Protein 5KF9 (pdb70)

InterPro domains:
  IPR000182 GNAT domain [PF00583] (33-114)
  IPR000182 GNAT domain [PF00583] (181-302)
  IPR000182 GNAT domain [PS51186] (1-164)
  IPR000182 GNAT domain [PS51186] (168-319)
  IPR016181 Acyl-CoA N-acyltransferase [SSF55729] (8-121)
  IPR016181 Acyl-CoA N-acyltransferase [SSF55729] (173-309)
  IPR050680 YpeA/RimI acetyltransferase [PTHR43420] (244-311)

Organism: Clostridium acetobutylicum (strain ATCC 824 / DSM 792 / JCM 1419 / IAM 19013 / LMG 5710 / NBRC 13948 / NRRL B-527 / VKM B-1787 / 2291 / W) (NCBI:txid272562)

Structure (mmCIF, N/CA/C/O backbone):
data_5KF9
#
_entry.id   5KF9
#
_cell.length_a   118.314
_cell.length_b   44.607
_cell.length_c   74.197
_cell.angle_alpha   90.00
_cell.angle_beta   120.90
_cell.angle_gamma   90.00
#
_symmetry.space_group_name_H-M   'C 1 2 1'
#
loop_
_entity.id
_entity.type
_entity.pdbx_description
1 polymer 'Predicted acetyltransferase'
2 non-polymer 2-acetamido-2-deoxy-beta-D-glucopyranose
3 non-polymer 'ACETYL COENZYME *A'
4 non-polymer 'COENZYME A'
5 non-polymer 1,2-ETHANEDIOL
6 non-polymer '3-[4-(2-HYDROXYETHYL)PIPERAZIN-1-YL]PROPANE-1-SULFONIC ACID'
7 water water
#
loop_
_atom_site.group_PDB
_atom_site.id
_atom_site.type_symbol
_atom_site.label_atom_id
_atom_site.label_alt_id
_atom_site.label_comp_id
_atom_site.label_asym_id
_atom_site.label_entity_id
_atom_site.label_seq_id
_atom_site.pdbx_PDB_ins_code
_atom_site.Cartn_x
_atom_site.Cartn_y
_atom_site.Cartn_z
_atom_site.occupancy
_atom_site.B_iso_or_equiv
_atom_site.auth_seq_id
_atom_site.auth_comp_id
_atom_site.auth_asym_id
_atom_site.auth_atom_id
_atom_site.pdbx_PDB_model_num
ATOM 1 N N . MET A 1 1 ? -26.973 9.733 23.816 1.00 34.80 1 MET A N 1
ATOM 2 C CA . MET A 1 1 ? -25.504 9.704 23.559 1.00 30.38 1 MET A CA 1
ATOM 3 C C . MET A 1 1 ? -24.818 10.224 24.823 1.00 29.95 1 MET A C 1
ATOM 4 O O . MET A 1 1 ? -25.220 11.245 25.383 1.00 30.67 1 MET A O 1
ATOM 9 N N . GLU A 1 2 ? -23.795 9.514 25.282 1.00 19.73 2 GLU A N 1
ATOM 10 C CA . GLU A 1 2 ? -23.020 9.962 26.424 1.00 20.54 2 GLU A CA 1
ATOM 11 C C . GLU A 1 2 ? -21.521 9.985 26.057 1.00 18.43 2 GLU A C 1
ATOM 12 O O . GLU A 1 2 ? -21.048 9.061 25.380 1.00 18.88 2 GLU A O 1
ATOM 18 N N . ILE A 1 3 ? -20.823 10.976 26.592 1.00 15.90 3 ILE A N 1
ATOM 19 C CA . ILE A 1 3 ? -19.362 11.073 26.517 1.00 17.76 3 ILE A CA 1
ATOM 20 C C . ILE A 1 3 ? -18.819 10.665 27.896 1.00 16.64 3 ILE A C 1
ATOM 21 O O . ILE A 1 3 ? -19.210 11.278 28.921 1.00 18.59 3 ILE A O 1
ATOM 26 N N . LYS A 1 4 ? -17.939 9.677 27.917 1.00 15.97 4 LYS A N 1
ATOM 27 C CA . LYS A 1 4 ? -17.279 9.222 29.133 1.00 15.10 4 LYS A CA 1
ATOM 28 C C . LYS A 1 4 ? -15.957 8.553 28.797 1.00 16.74 4 LYS A C 1
ATOM 29 O O . LYS A 1 4 ? -15.712 8.174 27.646 1.00 16.04 4 LYS A O 1
ATOM 35 N N . GLU A 1 5 ? -15.097 8.349 29.776 1.00 15.88 5 GLU A N 1
ATOM 36 C CA . GLU A 1 5 ? -13.819 7.672 29.545 1.00 15.44 5 GLU A CA 1
ATOM 37 C C . GLU A 1 5 ? -13.957 6.247 29.070 1.00 16.24 5 GLU A C 1
ATOM 38 O O . GLU A 1 5 ? -14.884 5.511 29.474 1.00 17.77 5 GLU A O 1
ATOM 44 N N . THR A 1 6 ? -13.046 5.809 28.198 1.00 16.08 6 THR A N 1
ATOM 45 C CA . THR A 1 6 ? -13.047 4.415 27.825 1.00 16.97 6 THR A CA 1
ATOM 46 C C . THR A 1 6 ? -11.657 3.940 27.585 1.00 18.72 6 THR A C 1
ATOM 47 O O . THR A 1 6 ? -10.893 4.629 26.881 1.00 18.48 6 THR A O 1
ATOM 51 N N . TYR A 1 7 ? -11.365 2.754 28.099 1.00 17.73 7 TYR A N 1
ATOM 52 C CA . TYR A 1 7 ? -10.134 2.069 27.846 1.00 15.97 7 TYR A CA 1
ATOM 53 C C . TYR A 1 7 ? -10.370 0.699 27.247 1.00 16.47 7 TYR A C 1
ATOM 54 O O . TYR A 1 7 ? -9.542 -0.183 27.418 1.00 17.77 7 TYR A O 1
ATOM 63 N N . ASP A 1 8 ? -11.470 0.553 26.500 1.00 16.53 8 ASP A N 1
ATOM 64 C CA . ASP A 1 8 ? -11.769 -0.649 25.744 1.00 17.39 8 ASP A CA 1
ATOM 65 C C . ASP A 1 8 ? -10.982 -0.532 24.448 1.00 17.21 8 ASP A C 1
ATOM 66 O O . ASP A 1 8 ? -11.491 -0.125 23.413 1.00 18.37 8 ASP A O 1
ATOM 71 N N . PHE A 1 9 ? -9.722 -0.932 24.554 1.00 19.36 9 PHE A N 1
ATOM 72 C CA . PHE A 1 9 ? -8.805 -0.748 23.430 1.00 17.20 9 PHE A CA 1
ATOM 73 C C . PHE A 1 9 ? -9.237 -1.525 22.205 1.00 18.86 9 PHE A C 1
ATOM 74 O O . PHE A 1 9 ? -9.103 -1.057 21.066 1.00 17.25 9 PHE A O 1
ATOM 82 N N . SER A 1 10 ? -9.772 -2.727 22.343 1.00 17.04 10 SER A N 1
ATOM 83 C CA A SER A 1 10 ? -10.243 -3.489 21.190 0.50 19.16 10 SER A CA 1
ATOM 84 C CA B SER A 1 10 ? -10.218 -3.473 21.176 0.50 19.78 10 SER A CA 1
ATOM 85 C C . SER A 1 10 ? -11.352 -2.761 20.429 1.00 17.62 10 SER A C 1
ATOM 86 O O . SER A 1 10 ? -11.371 -2.745 19.189 1.00 18.09 10 SER A O 1
ATOM 91 N N . SER A 1 11 ? -12.298 -2.178 21.143 1.00 17.31 11 SER A N 1
ATOM 92 C CA . SER A 1 11 ? -13.340 -1.404 20.508 1.00 16.99 11 SER A CA 1
ATOM 93 C C . SER A 1 11 ? -12.802 -0.171 19.804 1.00 14.38 11 SER A C 1
ATOM 94 O O . SER A 1 11 ? -13.301 0.186 18.729 1.00 15.47 11 SER A O 1
ATOM 97 N N . ILE A 1 12 ? -11.863 0.500 20.446 1.00 13.88 12 ILE A N 1
ATOM 98 C CA . ILE A 1 12 ? -11.240 1.682 19.829 1.00 14.74 12 ILE A CA 1
ATOM 99 C C . ILE A 1 12 ? -10.511 1.337 18.543 1.00 15.16 12 ILE A C 1
ATOM 100 O O . ILE A 1 12 ? -10.687 1.964 17.484 1.00 13.29 12 ILE A O 1
ATOM 105 N N . VAL A 1 13 ? -9.711 0.292 18.609 1.00 13.74 13 VAL A N 1
ATOM 106 C CA . VAL A 1 13 ? -8.986 -0.187 17.446 1.00 12.27 13 VAL A CA 1
ATOM 107 C C . VAL A 1 13 ? -9.901 -0.634 16.340 1.00 13.75 13 VAL A C 1
ATOM 108 O O . VAL A 1 13 ? -9.649 -0.317 15.175 1.00 14.33 13 VAL A O 1
ATOM 112 N N . ASP A 1 14 ? -11.005 -1.306 16.658 1.00 13.89 14 ASP A N 1
ATOM 113 C CA . ASP A 1 14 ? -11.944 -1.696 15.630 1.00 13.70 14 ASP A CA 1
ATOM 114 C C . ASP A 1 14 ? -12.581 -0.474 14.968 1.00 12.58 14 ASP A C 1
ATOM 115 O O . ASP A 1 14 ? -12.715 -0.452 13.725 1.00 15.26 14 ASP A O 1
ATOM 120 N N . LEU A 1 15 ? -12.907 0.574 15.734 1.00 12.52 15 LEU A N 1
ATOM 121 C 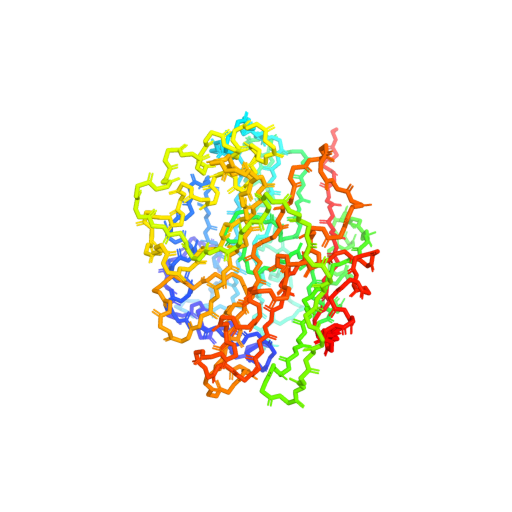CA . LEU A 1 15 ? -13.488 1.786 15.157 1.00 13.67 15 LEU A CA 1
ATOM 122 C C . LEU A 1 15 ? -12.435 2.510 14.276 1.00 11.68 15 LEU A C 1
ATOM 123 O O . LEU A 1 15 ? -12.728 2.984 13.165 1.00 12.83 15 LEU A O 1
ATOM 128 N N . TRP A 1 16 ? -11.233 2.597 14.7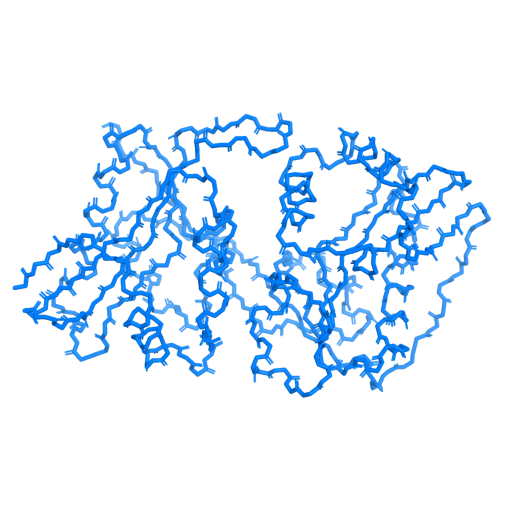91 1.00 11.79 16 TRP A N 1
ATOM 129 C CA . TRP A 1 16 ? -10.101 3.135 14.000 1.00 11.54 16 TRP A CA 1
ATOM 130 C C . TRP A 1 16 ? -10.024 2.454 12.634 1.00 12.30 16 TRP A C 1
ATOM 131 O O . TRP A 1 16 ? -10.022 3.132 11.565 1.00 11.49 16 TRP A O 1
ATOM 142 N N . ASN A 1 17 ? -9.886 1.133 12.657 1.00 11.74 17 ASN A N 1
ATOM 143 C CA . ASN A 1 17 ? -9.759 0.405 11.385 1.00 13.22 17 ASN A CA 1
ATOM 144 C C . ASN A 1 17 ? -10.919 0.517 10.420 1.00 14.11 17 ASN A C 1
ATOM 145 O O . ASN A 1 17 ? -10.740 0.656 9.217 1.00 13.92 17 ASN A O 1
ATOM 150 N N . LYS A 1 18 ? -12.133 0.487 10.941 1.00 12.65 18 LYS A N 1
ATOM 151 C CA . LYS A 1 18 ? -13.272 0.602 10.045 1.00 14.34 18 LYS A CA 1
ATOM 152 C C . LYS A 1 18 ? -13.276 1.949 9.336 1.00 14.65 18 LYS A C 1
ATOM 153 O O . LYS A 1 18 ? -13.635 2.058 8.176 1.00 16.74 18 LYS A O 1
ATOM 159 N N . ASN A 1 19 ? -12.779 2.988 10.007 1.00 12.55 19 ASN A N 1
ATOM 160 C CA . ASN A 1 19 ? -12.889 4.333 9.511 1.00 12.66 19 ASN A CA 1
ATOM 161 C C . ASN A 1 19 ? -11.689 4.762 8.683 1.00 13.20 19 ASN A C 1
ATOM 162 O O . ASN A 1 19 ? -11.892 5.404 7.671 1.00 15.05 19 ASN A O 1
ATOM 167 N N . ILE A 1 20 ? -10.485 4.493 9.171 1.00 12.61 20 ILE A N 1
ATOM 168 C CA . ILE A 1 20 ? -9.270 4.986 8.483 1.00 11.47 20 ILE A CA 1
ATOM 169 C C . ILE A 1 20 ? -8.256 3.880 8.251 1.00 11.50 20 ILE A C 1
ATOM 170 O O . ILE A 1 20 ? -7.111 4.139 7.855 1.00 11.14 20 ILE A O 1
ATOM 175 N N . GLY A 1 21 ? -8.631 2.617 8.476 1.00 12.73 21 GLY A N 1
ATOM 176 C CA . GLY A 1 21 ? -7.692 1.520 8.382 1.00 13.71 21 GLY A CA 1
ATOM 177 C C . GLY A 1 21 ? -7.094 1.236 7.035 1.00 12.84 21 GLY A C 1
ATOM 178 O O . GLY A 1 21 ? -6.035 0.595 6.966 1.00 13.53 21 GLY A O 1
ATOM 179 N N . THR A 1 22 ? -7.693 1.695 5.951 1.00 13.04 22 THR A N 1
ATOM 180 C CA A THR A 1 22 ? -7.124 1.503 4.617 0.50 14.18 22 THR A CA 1
ATOM 181 C CA B THR A 1 22 ? -7.093 1.444 4.666 0.50 13.42 22 THR A CA 1
ATOM 182 C C . THR A 1 22 ? -5.759 2.153 4.511 1.00 14.28 22 THR A C 1
ATOM 183 O O . THR A 1 22 ? -4.827 1.602 3.891 1.00 16.58 22 THR A O 1
ATOM 190 N N . VAL A 1 23 ? -5.635 3.331 5.129 1.00 12.31 23 VAL A N 1
ATOM 191 C CA . VAL A 1 23 ? -4.421 4.114 5.027 1.00 12.00 23 VAL A CA 1
ATOM 192 C C . VAL A 1 23 ? -3.623 4.200 6.333 1.00 11.24 23 VAL A C 1
ATOM 193 O O . VAL A 1 23 ? -2.420 4.448 6.329 1.00 12.54 23 VAL A O 1
ATOM 197 N N . TYR A 1 24 ? -4.285 3.985 7.462 1.00 11.27 24 TYR A N 1
ATOM 198 C CA . TYR A 1 24 ? -3.624 3.893 8.753 1.00 10.18 24 TYR A CA 1
ATOM 199 C C . TYR A 1 24 ? -4.032 2.613 9.492 1.00 11.49 24 TYR A C 1
ATOM 200 O O . TYR A 1 24 ? -4.794 2.641 10.457 1.00 11.60 24 TYR A O 1
ATOM 209 N N . PRO A 1 25 ? -3.590 1.446 9.018 1.00 12.04 25 PRO A N 1
ATOM 210 C CA . PRO A 1 25 ? -3.995 0.202 9.640 1.00 12.93 25 PRO A CA 1
ATOM 211 C C . PRO A 1 25 ? -3.421 0.088 11.053 1.00 12.86 25 PRO A C 1
ATOM 212 O O . PRO A 1 25 ? -2.220 0.064 11.221 1.00 16.06 25 PRO A O 1
ATOM 216 N N . MET A 1 26 ? -4.292 -0.025 12.024 1.00 12.86 26 MET A N 1
ATOM 217 C CA . MET A 1 26 ? -3.911 -0.090 13.441 1.00 12.83 26 MET A CA 1
ATOM 218 C C . MET A 1 26 ? -3.975 -1.529 13.922 1.00 15.65 26 MET A C 1
ATOM 219 O O . MET A 1 26 ? -4.798 -2.333 13.466 1.00 16.99 26 MET A O 1
ATOM 224 N N . ASN A 1 27 ? -3.059 -1.886 14.822 1.00 18.04 27 ASN A N 1
ATOM 225 C CA . ASN A 1 27 ? -3.173 -3.174 15.496 1.00 17.56 27 ASN A CA 1
ATOM 226 C C . ASN A 1 27 ? -3.114 -2.880 16.990 1.00 17.60 27 ASN A C 1
ATOM 227 O O . ASN A 1 27 ? -2.622 -1.843 17.453 1.00 17.04 27 ASN A O 1
ATOM 232 N N . LEU A 1 28 ? -3.711 -3.773 17.755 1.00 17.84 28 LEU A N 1
ATOM 233 C CA . LEU A 1 28 ? -3.794 -3.608 19.197 1.00 17.66 28 LEU A CA 1
ATOM 234 C C . LEU A 1 28 ? -2.440 -3.510 19.880 1.00 15.68 28 LEU A C 1
ATOM 235 O O . LEU A 1 28 ? -2.312 -2.778 20.875 1.00 15.46 28 LEU A O 1
ATOM 240 N N . GLU A 1 29 ? -1.445 -4.254 19.394 1.00 14.69 29 GLU A N 1
ATOM 241 C CA . GLU A 1 29 ? -0.113 -4.166 19.942 1.00 16.32 29 GLU A CA 1
ATOM 242 C C . GLU A 1 29 ? 0.452 -2.737 19.916 1.00 13.93 29 GLU A C 1
ATOM 243 O O . GLU A 1 29 ? 0.924 -2.232 20.916 1.00 14.28 29 GLU A O 1
ATOM 249 N N . LEU A 1 30 ? 0.321 -2.096 18.763 1.00 15.79 30 LEU A N 1
ATOM 250 C CA . LEU A 1 30 ? 0.808 -0.739 18.626 1.00 13.99 30 LEU A CA 1
ATOM 251 C C . LEU A 1 30 ? -0.018 0.223 19.478 1.00 12.76 30 LEU A C 1
ATOM 252 O O . LEU A 1 30 ? 0.518 1.062 20.165 1.00 13.30 30 LEU A O 1
ATOM 257 N N . PHE A 1 31 ? -1.334 0.094 19.396 1.00 13.89 31 PHE A N 1
ATOM 258 C CA . PHE A 1 31 ? -2.200 0.987 20.142 1.00 12.49 31 PHE A CA 1
ATOM 259 C C . PHE A 1 31 ? -1.910 0.933 21.632 1.00 13.51 31 PHE A C 1
ATOM 260 O O . PHE A 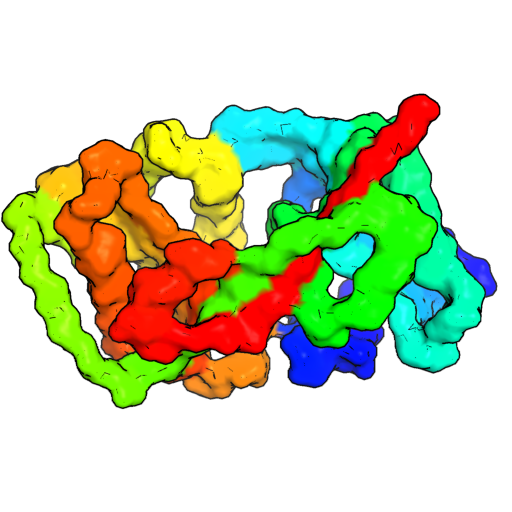1 31 ? -1.657 1.960 22.261 1.00 14.49 31 PHE A O 1
ATOM 268 N N . LYS A 1 32 ? -1.873 -0.275 22.170 1.00 13.17 32 LYS A N 1
ATOM 269 C CA . LYS A 1 32 ? -1.546 -0.396 23.569 1.00 14.80 32 LYS A CA 1
ATOM 270 C C . LYS A 1 32 ? -0.146 0.004 23.933 1.00 12.55 32 LYS A C 1
ATOM 271 O O . LYS A 1 32 ? 0.068 0.623 24.971 1.00 16.65 32 LYS A O 1
ATOM 277 N N . GLN A 1 33 ? 0.844 -0.306 23.121 1.00 12.30 33 GLN A N 1
ATOM 278 C CA . GLN A 1 33 ? 2.181 0.175 23.343 1.00 15.17 33 GLN A CA 1
ATOM 279 C C . GLN A 1 33 ? 2.250 1.673 23.509 1.00 14.23 33 GLN A C 1
ATOM 280 O O . GLN A 1 33 ? 2.835 2.199 24.445 1.00 16.33 33 GLN A O 1
ATOM 286 N N . ASN A 1 34 ? 1.637 2.380 22.550 1.00 12.87 34 ASN A N 1
ATOM 287 C CA . ASN A 1 34 ? 1.784 3.805 22.583 1.00 12.67 34 ASN A CA 1
ATOM 288 C C . ASN A 1 34 ? 0.892 4.471 23.624 1.00 12.23 34 ASN A C 1
ATOM 289 O O . ASN A 1 34 ? 1.327 5.456 24.209 1.00 14.82 34 ASN A O 1
ATOM 294 N N . TYR A 1 35 ? -0.295 3.972 23.862 1.00 12.56 35 TYR A N 1
ATOM 295 C CA . TYR A 1 35 ? -1.126 4.602 24.868 1.00 13.53 35 TYR A CA 1
ATOM 296 C C . TYR A 1 35 ? -0.628 4.327 26.302 1.00 13.48 35 TYR A C 1
ATOM 297 O O . TYR A 1 35 ? -0.481 5.244 27.134 1.00 14.11 35 TYR A O 1
ATOM 306 N N . ILE A 1 36 ? -0.385 3.055 26.578 1.00 15.48 36 ILE A N 1
ATOM 307 C CA . ILE A 1 36 ? -0.079 2.680 27.960 1.00 15.22 36 ILE A CA 1
ATOM 308 C C . ILE A 1 36 ? 1.277 3.181 28.402 1.00 16.46 36 ILE A C 1
ATOM 309 O O . ILE A 1 36 ? 1.443 3.615 29.548 1.00 16.71 36 ILE A O 1
ATOM 314 N N . ASN A 1 37 ? 2.248 3.182 27.496 1.00 14.83 37 ASN A N 1
ATOM 315 C CA . ASN A 1 37 ? 3.577 3.612 27.890 1.00 16.51 37 ASN A CA 1
ATOM 316 C C . ASN A 1 37 ? 3.795 5.113 28.005 1.00 17.05 37 ASN A C 1
ATOM 317 O O . ASN A 1 37 ? 4.802 5.573 28.586 1.00 17.51 37 ASN A O 1
ATOM 322 N N . ASP A 1 38 ? 2.852 5.894 27.478 1.00 15.24 38 ASP A N 1
ATOM 323 C CA . ASP A 1 38 ? 3.024 7.313 27.498 1.00 15.56 38 ASP A CA 1
ATOM 324 C C . ASP A 1 38 ? 2.998 7.800 28.964 1.00 15.18 38 ASP A C 1
ATOM 325 O O . ASP A 1 38 ? 2.191 7.349 29.795 1.00 14.95 38 ASP A O 1
ATOM 330 N N . ARG A 1 39 ? 3.898 8.741 29.208 1.00 15.86 39 ARG A N 1
ATOM 331 C CA . ARG A 1 39 ? 4.145 9.248 30.580 1.00 18.28 39 ARG A CA 1
ATOM 332 C C . ARG A 1 39 ? 3.443 10.541 30.875 1.00 18.33 39 ARG A C 1
ATOM 333 O O . ARG A 1 39 ? 3.440 10.990 32.041 1.00 18.68 39 ARG A O 1
ATOM 341 N N . GLN A 1 40 ? 2.812 11.168 29.883 1.00 15.07 40 GLN A N 1
ATOM 342 C CA . GLN A 1 40 ? 2.102 12.410 30.051 1.00 14.41 40 GLN A CA 1
ATOM 343 C C . GLN A 1 40 ? 0.771 12.182 30.733 1.00 13.29 40 GLN A C 1
ATOM 344 O O . GLN A 1 40 ? 0.265 11.073 30.738 1.00 17.98 40 GLN A O 1
ATOM 350 N N . ARG A 1 41 ? 0.187 13.257 31.255 1.00 15.58 41 ARG A N 1
ATOM 351 C CA . ARG A 1 41 ? -1.210 13.249 31.683 1.00 15.64 41 ARG A CA 1
ATOM 352 C C . ARG A 1 41 ? -2.048 12.971 30.444 1.00 14.73 41 ARG A C 1
ATOM 353 O O . ARG A 1 41 ? -1.935 13.717 29.489 1.00 19.93 41 ARG A O 1
ATOM 361 N N . LYS A 1 42 ? -2.863 11.940 30.474 1.00 14.49 42 LYS A N 1
ATOM 362 C CA . LYS A 1 42 ? -3.503 11.461 29.248 1.00 14.49 42 LYS A CA 1
ATOM 363 C C . LYS A 1 42 ? -4.879 10.917 29.551 1.00 14.62 42 LYS A C 1
ATOM 364 O O . LYS A 1 42 ? -5.153 10.480 30.675 1.00 15.31 42 LYS A O 1
ATOM 370 N N . LYS A 1 43 ? -5.759 10.909 28.558 1.00 13.49 43 LYS A N 1
ATOM 371 C CA . LYS A 1 43 ? -7.073 10.360 28.751 1.00 13.88 43 LYS A CA 1
ATOM 372 C C . LYS A 1 43 ? -7.621 9.943 27.387 1.00 14.83 43 LYS A C 1
ATOM 373 O O . LYS A 1 43 ? -7.232 10.523 26.340 1.00 14.25 43 LYS A O 1
ATOM 379 N N . ILE A 1 44 ? -8.557 9.014 27.405 1.00 12.76 44 ILE A N 1
ATOM 380 C CA . ILE A 1 44 ? -9.357 8.676 26.225 1.00 12.66 44 ILE A CA 1
ATOM 381 C C . ILE A 1 44 ? -10.823 8.907 26.581 1.00 13.76 44 ILE A C 1
ATOM 382 O O . ILE A 1 44 ? -11.330 8.317 27.537 1.00 15.39 44 ILE A O 1
ATOM 387 N N . MET A 1 45 ? -11.470 9.769 25.838 1.00 13.42 45 MET A N 1
ATOM 388 C CA . MET A 1 45 ? -12.914 9.959 25.985 1.00 14.47 45 MET A CA 1
ATOM 389 C C . MET A 1 45 ? -13.633 9.341 24.816 1.00 14.56 45 MET A C 1
ATOM 390 O O . MET A 1 45 ? -13.220 9.573 23.680 1.00 14.07 45 MET A O 1
ATOM 395 N N . GLY A 1 46 ? -14.674 8.546 25.073 1.00 14.39 46 GLY A N 1
ATOM 396 C CA . GLY A 1 46 ? -15.521 7.974 24.046 1.00 13.35 46 GLY A CA 1
ATOM 397 C C . GLY A 1 46 ? -16.905 8.570 24.021 1.00 15.78 46 GLY A C 1
ATOM 398 O O . GLY A 1 46 ? -17.410 9.096 25.025 1.00 17.22 46 GLY A O 1
ATOM 399 N N . ALA A 1 47 ? -17.527 8.505 22.865 1.00 13.91 47 ALA A N 1
ATOM 400 C CA . ALA A 1 47 ? -18.931 8.772 22.691 1.00 14.32 47 ALA A CA 1
ATOM 401 C C . ALA A 1 47 ? -19.634 7.445 22.498 1.00 13.66 47 ALA A C 1
ATOM 402 O O . ALA A 1 47 ? -19.217 6.619 21.724 1.00 14.94 47 ALA A O 1
ATOM 404 N N . PHE A 1 48 ? -20.755 7.261 23.226 1.00 14.70 48 PHE A N 1
ATOM 405 C CA . PHE A 1 48 ? -21.462 5.981 23.275 1.00 17.36 48 PHE A CA 1
ATOM 406 C C . PHE A 1 48 ? -22.931 6.203 22.989 1.00 17.18 48 PHE A C 1
ATOM 407 O O . PHE A 1 48 ? -23.520 7.169 23.482 1.00 20.37 48 PHE A O 1
ATOM 415 N N . ASN A 1 49 ? -23.459 5.307 22.160 1.00 19.89 49 ASN A N 1
ATOM 416 C CA . ASN A 1 49 ? -24.904 5.026 22.089 1.00 24.44 49 ASN A CA 1
ATOM 417 C C . ASN A 1 49 ? -25.188 3.773 22.854 1.00 23.39 49 ASN A C 1
ATOM 418 O O . ASN A 1 49 ? -24.940 2.689 22.377 1.00 24.38 49 ASN A O 1
ATOM 423 N N . GLY A 1 50 ? -25.656 3.917 24.090 1.00 29.85 50 GLY A N 1
ATOM 424 C CA . GLY A 1 50 ? -25.650 2.796 25.001 1.00 29.09 50 GLY A CA 1
ATOM 425 C C . GLY A 1 50 ? -24.297 2.159 25.191 1.00 26.30 50 GLY A C 1
ATOM 426 O O . GLY A 1 50 ? -23.348 2.805 25.621 1.00 25.98 50 GLY A O 1
ATOM 427 N N . GLU A 1 51 ? -24.196 0.891 24.825 1.00 23.95 51 GLU A N 1
ATOM 428 C CA . GLU A 1 51 ? -22.982 0.139 24.996 1.00 27.97 51 GLU A CA 1
ATOM 429 C C . GLU A 1 51 ? -22.003 0.353 23.827 1.00 22.87 51 GLU A C 1
ATOM 430 O O . GLU A 1 51 ? -20.901 -0.163 23.877 1.00 24.79 51 GLU A O 1
ATOM 436 N N . ILE A 1 52 ? -22.470 0.976 22.749 1.00 20.68 52 ILE A N 1
ATOM 437 C CA . ILE A 1 52 ? -21.734 1.031 21.489 1.00 20.98 52 ILE A CA 1
ATOM 438 C C . ILE A 1 52 ? -20.933 2.342 21.346 1.00 15.31 52 ILE A C 1
ATOM 439 O O . ILE A 1 52 ? -21.450 3.454 21.366 1.00 15.89 52 ILE A O 1
ATOM 444 N N . LEU A 1 53 ? -19.628 2.106 21.190 1.00 17.07 53 LEU A N 1
ATOM 445 C CA . LEU A 1 53 ? -18.671 3.189 20.919 1.00 16.37 53 LEU A CA 1
ATOM 446 C C . LEU A 1 53 ? -18.882 3.738 19.519 1.00 13.56 53 LEU A C 1
ATOM 447 O O . LEU A 1 53 ? -18.853 2.990 18.548 1.00 16.26 53 LEU A O 1
ATOM 452 N N . ILE A 1 54 ? -19.150 5.035 19.433 1.00 13.86 54 ILE A N 1
ATOM 453 C CA . ILE A 1 54 ? -19.323 5.677 18.138 1.00 13.32 54 ILE A CA 1
ATOM 454 C C . ILE A 1 54 ? -18.287 6.744 17.843 1.00 13.63 54 ILE A C 1
ATOM 455 O O . ILE A 1 54 ? -18.333 7.361 16.768 1.00 13.52 54 ILE A O 1
ATOM 460 N N . GLY A 1 55 ? -17.398 7.066 18.780 1.00 13.35 55 GLY A N 1
ATOM 461 C CA . GLY A 1 55 ? -16.329 8.034 18.482 1.00 12.52 55 GLY A CA 1
ATOM 462 C C . GLY A 1 55 ? -15.405 8.116 19.674 1.00 13.99 55 GLY A C 1
ATOM 463 O O . GLY A 1 55 ? -15.780 7.662 20.780 1.00 13.83 55 GLY A O 1
ATOM 464 N N . PHE A 1 56 ? -14.192 8.641 19.487 1.00 11.46 56 PHE A N 1
ATOM 465 C CA . PHE A 1 56 ? -13.284 8.801 20.597 1.00 11.75 56 PHE A CA 1
ATOM 466 C C . PHE A 1 56 ? -12.321 9.937 20.295 1.00 11.42 56 PHE A C 1
ATOM 467 O O . PHE A 1 56 ? -12.088 10.335 19.147 1.00 11.23 56 PHE A O 1
ATOM 475 N N . VAL A 1 57 ? -11.747 10.432 21.367 1.00 10.92 57 VAL A N 1
ATOM 476 C CA . VAL A 1 57 ? -10.646 11.386 21.309 1.00 11.07 57 VAL A CA 1
ATOM 477 C C . VAL A 1 57 ? -9.621 10.991 22.358 1.00 11.61 57 VAL A C 1
ATOM 478 O O . VAL A 1 57 ? -9.970 10.655 23.500 1.00 12.14 57 VAL A O 1
ATOM 482 N N . ILE A 1 58 ? -8.348 11.065 21.990 1.00 10.86 58 ILE A N 1
ATOM 483 C CA . ILE A 1 58 ? -7.213 10.801 22.883 1.00 11.23 58 ILE A CA 1
ATOM 484 C C . ILE A 1 58 ? -6.423 12.089 23.008 1.00 11.31 58 ILE A C 1
ATOM 485 O O . ILE A 1 58 ? -6.078 12.747 22.035 1.00 11.27 58 ILE A O 1
ATOM 490 N N . TYR A 1 59 ? -6.182 12.518 24.247 1.00 12.13 59 TYR A N 1
ATOM 491 C CA . TYR A 1 59 ? -5.590 13.819 24.499 1.00 10.66 59 TYR A CA 1
ATOM 492 C C . TYR A 1 59 ? -4.657 13.795 25.692 1.00 12.14 59 TYR A C 1
ATOM 493 O O . TYR A 1 59 ? -4.746 12.919 26.540 1.00 13.36 59 TYR A O 1
ATOM 502 N N . LYS A 1 60 ? -3.716 14.742 25.671 1.00 11.05 60 LYS A N 1
ATOM 503 C CA . LYS A 1 60 ? -2.600 14.731 26.634 1.00 12.52 60 LYS A CA 1
ATOM 504 C C . LYS A 1 60 ? -2.214 16.135 26.938 1.00 11.80 60 LYS A C 1
ATOM 505 O O . LYS A 1 60 ? -2.394 17.052 26.152 1.00 12.55 60 LYS A O 1
ATOM 511 N N . GLN A 1 61 ? -1.596 16.266 28.141 1.00 13.15 61 GLN A N 1
ATOM 512 C CA . GLN A 1 61 ? -0.972 17.519 28.553 1.00 14.17 61 GLN A CA 1
ATOM 513 C C . GLN A 1 61 ? 0.502 17.213 28.828 1.00 13.32 61 GLN A C 1
ATOM 514 O O . GLN A 1 61 ? 0.795 16.157 29.403 1.00 15.14 61 GLN A O 1
ATOM 520 N N . TRP A 1 62 ? 1.366 18.131 28.409 1.00 13.77 62 TRP A N 1
ATOM 521 C CA . TRP A 1 62 ? 2.814 17.970 28.599 1.00 13.68 62 TRP A CA 1
ATOM 522 C C . TRP A 1 62 ? 3.205 18.169 30.090 1.00 16.00 62 TRP A C 1
ATOM 523 O O . TRP A 1 62 ? 3.444 19.309 30.499 1.00 19.19 62 TRP A O 1
ATOM 534 N N . THR A 1 63 ? 3.263 17.065 30.807 1.00 16.09 63 THR A N 1
ATOM 535 C CA . THR A 1 63 ? 3.514 17.054 32.268 1.00 16.32 63 THR A CA 1
ATOM 536 C C . THR A 1 63 ? 4.784 16.294 32.669 1.00 21.43 63 THR A C 1
ATOM 537 O O . THR A 1 63 ? 5.211 16.375 33.852 1.00 20.67 63 THR A O 1
ATOM 541 N N . TYR A 1 64 ? 5.420 15.577 31.748 1.00 18.84 64 TYR A N 1
ATOM 542 C CA . TYR A 1 64 ? 6.612 14.779 32.021 1.00 18.52 64 TYR A CA 1
ATOM 543 C C . TYR A 1 64 ? 7.754 15.323 31.163 1.00 20.34 64 TYR A C 1
ATOM 544 O O . TYR A 1 64 ? 7.551 15.644 29.988 1.00 24.25 64 TYR A O 1
ATOM 553 N N . LYS A 1 65 ? 8.932 15.483 31.730 1.00 23.50 65 LYS A N 1
ATOM 554 C CA . LYS A 1 65 ? 10.113 15.924 30.970 1.00 23.78 65 LYS A CA 1
ATOM 555 C C . LYS A 1 65 ? 10.366 15.188 29.636 1.00 24.93 65 LYS A C 1
ATOM 556 O O . LYS A 1 65 ? 10.021 14.027 29.450 1.00 23.76 65 LYS A O 1
ATOM 562 N N . SER A 1 66 ? 10.953 15.913 28.691 1.00 29.10 66 SER A N 1
ATOM 563 C CA . SER A 1 66 ? 11.543 15.293 27.501 1.00 29.47 66 SER A CA 1
ATOM 564 C C . SER A 1 66 ? 13.057 15.515 27.556 1.00 28.42 66 SER A C 1
ATOM 565 O O . SER A 1 66 ? 13.557 16.526 27.076 1.00 26.51 66 SER A O 1
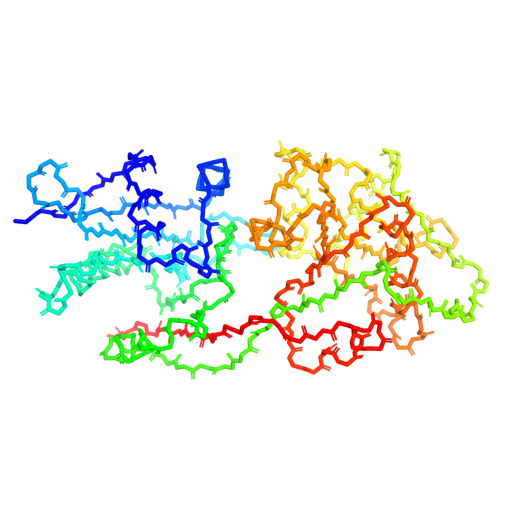ATOM 568 N N . GLY A 1 67 ? 13.797 14.573 28.138 1.00 28.60 67 GLY A N 1
ATOM 569 C CA . GLY A 1 67 ? 15.243 14.739 28.247 1.00 25.70 67 GLY A CA 1
ATOM 570 C C . GLY A 1 67 ? 15.500 15.966 29.105 1.00 34.98 67 GLY A C 1
ATOM 571 O O . GLY A 1 67 ? 14.819 16.173 30.105 1.00 39.61 67 GLY A O 1
ATOM 572 N N . SER A 1 68 ? 16.435 16.810 28.674 1.00 33.91 68 SER A N 1
ATOM 573 C CA A SER A 1 68 ? 16.817 18.009 29.420 0.50 36.62 68 SER A CA 1
ATOM 574 C CA B SER A 1 68 ? 16.804 17.991 29.452 0.50 36.02 68 SER A CA 1
ATOM 575 C C . SER A 1 68 ? 15.749 19.098 29.368 1.00 40.31 68 SER A C 1
ATOM 576 O O . SER A 1 68 ? 15.850 20.093 30.090 1.00 37.82 68 SER A O 1
ATOM 581 N N . LEU A 1 69 ? 14.755 18.923 28.495 1.00 38.51 69 LEU A N 1
ATOM 582 C CA . LEU A 1 69 ? 13.625 19.844 28.359 1.00 43.17 69 LEU A CA 1
ATOM 583 C C . LEU A 1 69 ? 12.522 19.581 29.384 1.00 40.20 69 LEU A C 1
ATOM 584 O O . LEU A 1 69 ? 11.809 18.570 29.349 1.00 37.95 69 LEU A O 1
ATOM 589 N N . LYS A 1 70 ? 12.350 20.555 30.263 1.00 37.82 70 LYS A N 1
ATOM 590 C CA . LYS A 1 70 ? 11.284 20.518 31.252 1.00 32.00 70 LYS A CA 1
ATOM 591 C C . LYS A 1 70 ? 9.878 20.471 30.628 1.00 25.35 70 LYS A C 1
ATOM 592 O O . LYS A 1 70 ? 9.637 21.078 29.594 1.00 26.48 70 LYS A O 1
ATOM 598 N N . PRO A 1 71 ? 8.927 19.801 31.294 1.00 22.02 71 PRO A N 1
ATOM 599 C CA . PRO A 1 71 ? 7.574 19.837 30.688 1.00 20.02 71 PRO A CA 1
ATOM 600 C C . PRO A 1 71 ? 6.937 21.221 30.728 1.00 27.24 71 PRO A C 1
ATOM 601 O O . PRO A 1 71 ? 7.206 21.995 31.617 1.00 25.39 71 PRO A O 1
ATOM 605 N N . ASN A 1 72 ? 6.133 21.566 29.741 1.00 23.97 72 ASN A N 1
ATOM 606 C CA . ASN A 1 72 ? 5.391 22.812 29.715 1.00 23.99 72 ASN A CA 1
ATOM 607 C C . ASN A 1 72 ? 3.922 22.521 29.710 1.00 26.14 72 ASN A C 1
ATOM 608 O O . ASN A 1 72 ? 3.320 22.178 28.674 1.00 21.12 72 ASN A O 1
ATOM 613 N N . HIS A 1 73 ? 3.326 22.656 30.880 1.00 20.77 73 HIS A N 1
ATOM 614 C CA . HIS A 1 73 ? 1.924 22.459 31.142 1.00 21.10 73 HIS A CA 1
ATOM 615 C C . HIS A 1 73 ? 1.034 23.299 30.247 1.00 18.61 73 HIS A C 1
ATOM 616 O O . HIS A 1 73 ? -0.174 23.024 30.187 1.00 20.78 73 HIS A O 1
ATOM 623 N N . LYS A 1 74 ? 1.578 24.372 29.664 1.00 18.36 74 LYS A N 1
ATOM 624 C CA . LYS A 1 74 ? 0.783 25.163 28.715 1.00 17.51 74 LYS A CA 1
ATOM 625 C C . LYS A 1 74 ? 0.476 24.435 27.407 1.00 16.97 74 LYS A C 1
ATOM 626 O O . LYS A 1 74 ? -0.314 24.935 26.658 1.00 15.59 74 LYS A O 1
ATOM 632 N N . ILE A 1 75 ? 1.148 23.325 27.152 1.00 15.99 75 ILE A N 1
ATOM 633 C CA . ILE A 1 75 ? 0.996 22.596 25.868 1.00 14.16 75 ILE A CA 1
ATOM 634 C C . ILE A 1 75 ? 0.144 21.348 26.098 1.00 12.67 75 ILE A C 1
ATOM 635 O O . ILE A 1 75 ? 0.379 20.535 26.961 1.00 14.86 75 ILE A O 1
ATOM 640 N N . GLY A 1 76 ? -0.894 21.216 25.249 1.00 12.24 76 GLY A N 1
ATOM 641 C CA . GLY A 1 76 ? -1.744 20.053 25.188 1.00 12.90 76 GLY A CA 1
ATOM 642 C C . GLY A 1 76 ? -1.763 19.530 23.754 1.00 11.56 76 GLY A C 1
ATOM 643 O O . GLY A 1 76 ? -1.450 20.247 22.822 1.00 12.18 76 GLY A O 1
ATOM 644 N N . TYR A 1 77 ? -2.139 18.265 23.661 1.00 10.76 77 TYR A N 1
ATOM 645 C CA . TYR A 1 77 ? -2.157 17.525 22.386 1.00 11.18 77 TYR A CA 1
ATOM 646 C C . TYR A 1 77 ? -3.459 16.774 22.182 1.00 10.91 77 TYR A C 1
ATOM 647 O O . TYR A 1 77 ? -3.958 16.115 23.088 1.00 11.76 77 TYR A O 1
ATOM 656 N N . ILE A 1 78 ? -3.896 16.844 20.918 1.00 10.76 78 ILE A N 1
ATOM 657 C CA . ILE A 1 78 ? -4.893 15.922 20.431 1.00 12.82 78 ILE A CA 1
ATOM 658 C C . ILE A 1 78 ? -4.161 14.817 19.687 1.00 11.18 78 ILE A C 1
ATOM 659 O O . ILE A 1 78 ? -3.689 15.032 18.562 1.00 11.89 78 ILE A O 1
ATOM 664 N N . ASN A 1 79 ? -4.049 13.694 20.330 1.00 11.42 79 ASN A N 1
ATOM 665 C CA . ASN A 1 79 ? -3.357 12.536 19.762 1.00 10.64 79 ASN A CA 1
ATOM 666 C C . ASN A 1 79 ? -4.112 11.992 18.553 1.00 11.78 79 ASN A C 1
ATOM 667 O O . ASN A 1 79 ? -3.495 11.685 17.506 1.00 11.37 79 ASN A O 1
ATOM 672 N N . SER A 1 80 ? -5.421 11.871 18.659 1.00 10.50 80 SER A N 1
ATOM 673 C CA . SER A 1 80 ? -6.263 11.317 17.592 1.00 11.13 80 SER A CA 1
ATOM 674 C C . SER A 1 80 ? -7.717 11.603 17.966 1.00 11.98 80 SER A C 1
ATOM 675 O O . SER A 1 80 ? -8.061 11.763 19.138 1.00 11.68 80 SER A O 1
ATOM 678 N N . ILE A 1 81 ? -8.547 11.801 16.965 1.00 9.96 81 ILE A N 1
ATOM 679 C CA . ILE A 1 81 ? -10.000 11.888 17.161 1.00 10.84 81 ILE A CA 1
ATOM 680 C C . ILE A 1 81 ? -10.649 11.235 15.942 1.00 10.40 81 ILE A C 1
ATOM 681 O O . ILE A 1 81 ? -10.252 11.536 14.805 1.00 10.88 81 ILE A O 1
ATOM 686 N N . ILE A 1 82 ? -11.600 10.336 16.155 1.00 10.61 82 ILE A N 1
ATOM 687 C CA . ILE A 1 82 ? -12.316 9.672 15.097 1.00 8.84 82 ILE A CA 1
ATOM 688 C C . ILE A 1 82 ? -13.771 9.547 15.564 1.00 10.06 82 ILE A C 1
ATOM 689 O O . ILE A 1 82 ? -14.009 9.082 16.673 1.00 13.43 82 ILE A O 1
ATOM 694 N N . VAL A 1 83 ? -14.680 9.939 14.682 1.00 10.55 83 VAL A N 1
ATOM 695 C CA . VAL A 1 83 ? -16.112 9.702 14.832 1.00 10.82 83 VAL A CA 1
ATOM 696 C C . VAL A 1 83 ? -16.463 8.667 13.769 1.00 12.61 83 VAL A C 1
ATOM 697 O O . VAL A 1 83 ? -16.081 8.799 12.593 1.00 11.89 83 VAL A O 1
ATOM 701 N N . ASP A 1 84 ? -17.222 7.654 14.142 1.00 11.27 84 ASP A N 1
ATOM 702 C CA . ASP A 1 84 ? -17.653 6.666 13.158 1.00 12.86 84 ASP A CA 1
ATOM 703 C C . ASP A 1 84 ? -18.401 7.268 11.972 1.00 12.77 84 ASP A C 1
ATOM 704 O O . ASP A 1 84 ? -19.237 8.149 12.112 1.00 12.91 84 ASP A O 1
ATOM 709 N N . ILE A 1 85 ? -18.092 6.749 10.777 1.00 12.77 85 ILE A N 1
ATOM 710 C CA . ILE A 1 85 ? -18.650 7.191 9.505 1.00 14.65 85 ILE A CA 1
ATOM 711 C C . ILE A 1 85 ? -20.175 7.232 9.468 1.00 14.34 85 ILE A C 1
ATOM 712 O O . ILE A 1 85 ? -20.696 8.083 8.791 1.00 16.00 85 ILE A O 1
ATOM 717 N N . ASN A 1 86 ? -20.856 6.367 10.205 1.00 14.86 86 ASN A N 1
ATOM 718 C CA . ASN A 1 86 ? -22.320 6.363 10.180 1.00 17.91 86 ASN A CA 1
ATOM 719 C C . ASN A 1 86 ? -22.936 7.403 11.152 1.00 17.99 86 ASN A C 1
ATOM 720 O O . ASN A 1 86 ? -24.159 7.503 11.257 1.00 19.51 86 ASN A O 1
ATOM 725 N N . PHE A 1 87 ? -22.112 8.205 11.832 1.00 16.43 87 PHE A N 1
ATOM 726 C CA . PHE A 1 87 ? -22.524 9.171 12.838 1.00 15.89 87 PHE A CA 1
ATOM 727 C C . PHE A 1 87 ? -21.885 10.509 12.696 1.00 14.49 87 PHE A C 1
ATOM 728 O O . PHE A 1 87 ? -21.775 11.243 13.664 1.00 16.91 87 PHE A O 1
ATOM 736 N N . ARG A 1 88 ? -21.420 10.844 11.492 1.00 15.61 88 ARG A N 1
ATOM 737 C CA . ARG A 1 88 ? -20.788 12.141 11.210 1.00 15.01 88 ARG A CA 1
ATOM 738 C C . ARG A 1 88 ? -21.804 13.287 11.088 1.00 17.79 88 ARG A C 1
ATOM 739 O O . ARG A 1 88 ? -22.988 13.021 10.813 1.00 18.44 88 ARG A O 1
ATOM 747 N N . HIS A 1 89 ? -21.328 14.524 11.272 1.00 14.57 89 HIS A N 1
ATOM 748 C CA . HIS A 1 89 ? -22.108 15.725 11.094 1.00 15.36 89 HIS A CA 1
ATOM 749 C C . HIS A 1 89 ? -23.326 15.676 11.969 1.00 16.61 89 HIS A C 1
ATOM 750 O O . HIS A 1 89 ? -24.350 16.294 11.619 1.00 19.32 89 HIS A O 1
ATOM 757 N N . GLN A 1 90 ? -23.162 15.119 13.161 1.00 16.18 90 GLN A N 1
ATOM 758 C CA . GLN A 1 90 ? -24.198 15.134 14.197 1.00 15.77 90 GLN A CA 1
ATOM 759 C C . GLN A 1 90 ? -23.662 15.883 15.428 1.00 16.74 90 GLN A C 1
ATOM 760 O O . GLN A 1 90 ? -24.330 15.904 16.465 1.00 18.21 90 GLN A O 1
ATOM 766 N N . GLY A 1 91 ? -22.496 16.522 15.338 1.00 14.86 91 GLY A N 1
ATOM 767 C CA . GLY A 1 91 ? -21.950 17.271 16.453 1.00 13.41 91 GLY A CA 1
ATOM 768 C C . GLY A 1 91 ? -21.126 16.463 17.436 1.00 13.10 91 GLY A C 1
ATOM 769 O O . GLY A 1 91 ? -20.644 17.030 18.432 1.00 15.82 91 GLY A O 1
ATOM 770 N N . ILE A 1 92 ? -20.907 15.177 17.167 1.00 13.44 92 ILE A N 1
ATOM 771 C CA . ILE A 1 92 ? -20.217 14.311 18.110 1.00 13.51 92 ILE A CA 1
ATOM 772 C C . ILE A 1 92 ? -18.742 14.722 18.217 1.00 14.86 92 ILE A C 1
ATOM 773 O O . ILE A 1 92 ? -18.167 14.805 19.303 1.00 14.17 92 ILE A O 1
ATOM 778 N N . GLY A 1 93 ? -18.071 14.977 17.107 1.00 12.37 93 GLY A N 1
ATOM 779 C CA . GLY A 1 93 ? -16.682 15.411 17.129 1.00 14.08 93 GLY A CA 1
ATOM 780 C C . GLY A 1 93 ? -16.514 16.701 17.901 1.00 13.73 93 GLY A C 1
ATOM 781 O O . GLY A 1 93 ? -15.557 16.838 18.707 1.00 13.26 93 GLY A O 1
ATOM 782 N N . THR A 1 94 ? -1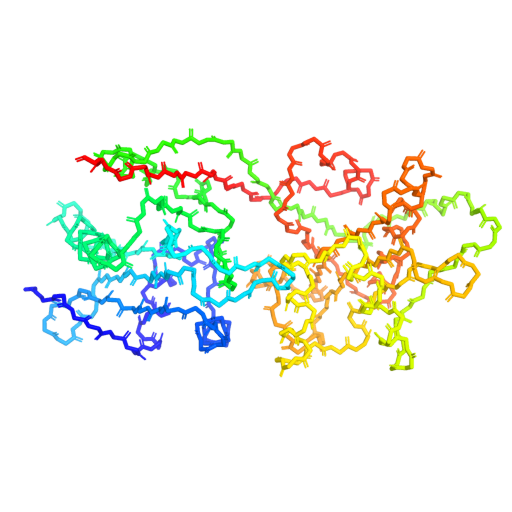7.464 17.637 17.713 1.00 14.22 94 THR A N 1
ATOM 783 C CA . THR A 1 94 ? -17.460 18.872 18.480 1.00 16.12 94 THR A CA 1
ATOM 784 C C . THR A 1 94 ? -17.587 18.618 19.970 1.00 14.87 94 THR A C 1
ATOM 785 O O . THR A 1 94 ? -16.824 19.183 20.762 1.00 15.11 94 THR A O 1
ATOM 789 N N . LYS A 1 95 ? -18.477 17.708 20.347 1.00 14.27 95 LYS A N 1
ATOM 790 C CA . LYS A 1 95 ? -18.694 17.389 21.769 1.00 15.08 95 LYS A CA 1
ATOM 791 C C . LYS A 1 95 ? -17.447 16.729 22.388 1.00 15.67 95 LYS A C 1
ATOM 792 O O . LYS A 1 95 ? -17.031 17.089 23.502 1.00 16.86 95 LYS A O 1
ATOM 798 N N . LEU A 1 96 ? -16.800 15.830 21.664 1.00 13.75 96 LEU A N 1
ATOM 799 C CA . LEU A 1 96 ? -15.602 15.160 22.144 1.00 13.97 96 LEU A CA 1
ATOM 800 C C . LEU A 1 96 ? -14.466 16.156 22.297 1.00 13.46 96 LEU A C 1
ATOM 801 O O . LEU A 1 96 ? -13.787 16.148 23.321 1.00 14.65 96 LEU A O 1
ATOM 806 N N . LEU A 1 97 ? -14.230 17.013 21.312 1.00 13.47 97 LEU A N 1
ATOM 807 C CA . LEU A 1 97 ? -13.158 17.946 21.373 1.00 15.40 97 LEU A CA 1
ATOM 808 C C . LEU A 1 97 ? -13.430 19.047 22.367 1.00 15.27 97 LEU A C 1
ATOM 809 O O . LEU A 1 97 ? -12.470 19.495 23.029 1.00 18.79 97 LEU A O 1
ATOM 814 N N . ASP A 1 98 ? -14.694 19.445 22.506 1.00 16.13 98 ASP A N 1
ATOM 815 C CA . ASP A 1 98 ? -15.052 20.414 23.564 1.00 20.03 98 ASP A CA 1
ATOM 816 C C . ASP A 1 98 ? -14.685 19.818 24.918 1.00 19.12 98 ASP A C 1
ATOM 817 O O . ASP A 1 98 ? -14.084 20.516 25.741 1.00 20.04 98 ASP A O 1
ATOM 822 N N . ALA A 1 99 ? -15.045 18.558 25.171 1.00 17.54 99 ALA A N 1
ATOM 823 C CA . ALA A 1 99 ? -14.722 17.937 26.461 1.00 17.92 99 ALA A CA 1
ATOM 824 C C . ALA A 1 99 ? -13.202 17.927 26.694 1.00 18.66 99 ALA A C 1
ATOM 825 O O . ALA A 1 99 ? -12.707 18.240 27.780 1.00 18.00 99 ALA A O 1
ATOM 827 N N . ALA A 1 100 ? -12.443 17.551 25.679 1.00 17.51 100 ALA A N 1
ATOM 828 C CA . ALA A 1 100 ? -11.004 17.424 25.775 1.00 16.13 100 ALA A CA 1
ATOM 829 C C . ALA A 1 100 ? -10.353 18.765 26.008 1.00 16.87 100 ALA A C 1
ATOM 830 O O . ALA A 1 100 ? -9.543 18.921 26.931 1.00 15.09 100 ALA A O 1
ATOM 832 N N . GLU A 1 101 ? -10.729 19.741 25.190 1.00 15.23 101 GLU A N 1
ATOM 833 C CA . GLU A 1 101 ? -10.140 21.042 25.278 1.00 14.12 101 GLU A CA 1
ATOM 834 C C . GLU A 1 101 ? -10.504 21.676 26.628 1.00 15.50 101 GLU A C 1
ATOM 835 O O . GLU A 1 101 ? -9.616 22.315 27.198 1.00 17.00 101 GLU A O 1
ATOM 841 N N . GLU A 1 102 ? -11.738 21.516 27.096 1.00 16.37 102 GLU A N 1
ATOM 842 C CA . GLU A 1 102 ? -12.119 22.211 28.346 1.00 18.49 102 GLU A CA 1
ATOM 843 C C . GLU A 1 102 ? -11.301 21.639 29.474 1.00 19.94 102 GLU A C 1
ATOM 844 O O . GLU A 1 102 ? -10.828 22.411 30.324 1.00 18.11 102 GLU A O 1
ATOM 850 N N . GLU A 1 103 ? -11.113 20.321 29.511 1.00 16.33 103 GLU A N 1
ATOM 851 C CA . GLU A 1 103 ? -10.317 19.694 30.548 1.00 16.48 103 GLU A CA 1
ATOM 852 C C . GLU A 1 103 ? -8.882 20.213 30.490 1.00 16.67 103 GLU A C 1
ATOM 853 O O . GLU A 1 103 ? -8.261 20.629 31.499 1.00 17.16 103 GLU A O 1
ATOM 859 N N . LEU A 1 104 ? -8.277 20.200 29.316 1.00 13.90 104 LEU A N 1
ATOM 860 C CA . LEU A 1 104 ? -6.969 20.754 29.143 1.00 14.44 104 LEU A CA 1
ATOM 861 C C . LEU A 1 104 ? -6.818 22.192 29.582 1.00 15.51 104 LEU A C 1
ATOM 862 O O . LEU A 1 104 ? -5.851 22.537 30.299 1.00 16.22 104 LEU A O 1
ATOM 867 N N . ILE A 1 105 ? -7.735 23.039 29.133 1.00 16.39 105 ILE A N 1
ATOM 868 C CA . ILE A 1 105 ? -7.710 24.464 29.453 1.00 18.33 105 ILE A CA 1
ATOM 869 C C . ILE A 1 105 ? -7.825 24.698 30.959 1.00 17.29 105 ILE A C 1
ATOM 870 O O . ILE A 1 105 ? -7.074 25.490 31.521 1.00 16.60 105 ILE A O 1
ATOM 875 N N . ASN A 1 106 ? -8.680 23.943 31.617 1.00 16.23 106 ASN A N 1
ATOM 876 C CA . ASN A 1 106 ? -8.794 24.103 33.092 1.00 17.86 106 ASN A CA 1
ATOM 877 C C . ASN A 1 106 ? -7.524 23.708 33.787 1.00 19.26 106 ASN A C 1
ATOM 878 O O . ASN A 1 106 ? -7.209 24.223 34.863 1.00 17.98 106 ASN A O 1
ATOM 883 N N . SER A 1 107 ? -6.766 22.786 33.211 1.00 18.55 107 SER A N 1
ATOM 884 C CA A SER A 1 107 ? -5.524 22.352 33.804 0.50 19.16 107 SER A CA 1
ATOM 885 C CA B SER A 1 107 ? -5.508 22.306 33.734 0.50 17.63 107 SER A CA 1
ATOM 886 C C . SER A 1 107 ? -4.310 23.128 33.308 1.00 16.63 107 SER A C 1
ATOM 887 O O . SER A 1 107 ? -3.199 22.744 33.588 1.00 17.40 107 SER A O 1
ATOM 892 N N . GLY A 1 108 ? -4.546 24.246 32.633 1.00 16.10 108 GLY A N 1
ATOM 893 C CA . GLY A 1 108 ? -3.522 25.201 32.319 1.00 18.22 108 GLY A CA 1
ATOM 894 C C . GLY A 1 108 ? -3.067 25.316 30.887 1.00 18.06 108 GLY A C 1
ATOM 895 O O . GLY A 1 108 ? -2.233 26.141 30.568 1.00 18.32 108 GLY A O 1
ATOM 896 N N . VAL A 1 109 ? -3.671 24.534 30.012 1.00 15.78 109 VAL A N 1
ATOM 897 C CA . VAL A 1 109 ? -3.242 24.558 28.631 1.00 15.08 109 VAL A CA 1
ATOM 898 C C . VAL A 1 109 ? -3.624 25.861 27.931 1.00 14.56 109 VAL A C 1
ATOM 899 O O . VAL A 1 109 ? -4.755 26.313 28.078 1.00 17.80 109 VAL A O 1
ATOM 903 N N . LYS A 1 110 ? -2.681 26.414 27.183 1.00 15.78 110 LYS A N 1
ATOM 904 C CA . LYS A 1 110 ? -2.844 27.551 26.320 1.00 17.33 110 LYS A CA 1
ATOM 905 C C . LYS A 1 110 ? -2.573 27.313 24.854 1.00 16.29 110 LYS A C 1
ATOM 906 O O . LYS A 1 110 ? -2.910 28.184 24.045 1.00 16.56 110 LYS A O 1
ATOM 912 N N . ILE A 1 111 ? -1.921 26.199 24.527 1.00 15.57 111 ILE A N 1
ATOM 913 C CA . ILE A 1 111 ? -1.572 25.898 23.126 1.00 16.03 111 ILE A CA 1
ATOM 914 C C . ILE A 1 111 ? -1.955 24.436 22.924 1.00 13.90 111 ILE A C 1
ATOM 915 O O . ILE A 1 111 ? -1.502 23.566 23.656 1.00 15.46 111 ILE A O 1
ATOM 920 N N . LEU A 1 112 ? -2.804 24.207 21.930 1.00 13.30 112 LEU A N 1
ATOM 921 C CA . LEU A 1 112 ? -3.294 22.849 21.626 1.00 14.34 112 LEU A CA 1
ATOM 922 C C . LEU A 1 112 ? -2.749 22.451 20.255 1.00 13.24 112 LEU A C 1
ATOM 923 O O . LEU A 1 112 ? -2.920 23.153 19.270 1.00 14.07 112 LEU A O 1
ATOM 928 N N . ARG A 1 113 ? -2.100 21.299 20.221 1.00 11.70 113 ARG A N 1
ATOM 929 C CA . ARG A 1 113 ? -1.456 20.790 18.989 1.00 12.92 113 ARG A CA 1
ATOM 930 C C . ARG A 1 113 ? -2.194 19.554 18.497 1.00 11.85 113 ARG A C 1
ATOM 931 O O . ARG A 1 113 ? -2.571 18.694 19.267 1.00 12.86 113 ARG A O 1
ATOM 939 N N . CYS A 1 114 ? -2.286 19.468 17.165 1.00 12.44 114 CYS A N 1
ATOM 940 C CA . CYS A 1 114 ? -2.816 18.283 16.504 1.00 11.57 114 CYS A CA 1
ATOM 941 C C . CYS A 1 114 ? -1.687 17.313 16.255 1.00 10.79 114 CYS A C 1
ATOM 942 O O . CYS A 1 114 ? -0.760 17.592 15.458 1.00 12.17 114 CYS A O 1
ATOM 945 N N . GLY A 1 115 ? -1.705 16.153 16.919 1.00 10.55 115 GLY A N 1
ATOM 946 C CA . GLY A 1 115 ? -0.618 15.200 16.839 1.00 10.76 115 GLY A CA 1
ATOM 947 C C . GLY A 1 115 ? 0.678 15.777 17.379 1.00 12.69 115 GLY A C 1
ATOM 948 O O . GLY A 1 115 ? 0.653 16.787 18.100 1.00 12.53 115 GLY A O 1
ATOM 949 N N . SER A 1 116 ? 1.791 15.144 17.005 1.00 11.05 116 SER A N 1
ATOM 950 C CA . SER A 1 116 ? 3.145 15.558 17.381 1.00 11.32 116 SER A CA 1
ATOM 951 C C . SER A 1 116 ? 3.476 15.274 18.834 1.00 11.21 116 SER A C 1
ATOM 952 O O . SER A 1 116 ? 4.576 15.630 19.315 1.00 13.18 116 SER A O 1
ATOM 955 N N . ASP A 1 117 ? 2.593 14.595 19.547 1.00 10.65 117 ASP A N 1
ATOM 956 C CA . ASP A 1 117 ? 2.821 14.222 20.935 1.00 10.79 117 ASP A CA 1
ATOM 957 C C . ASP A 1 117 ? 3.886 13.175 21.078 1.00 11.25 117 ASP A C 1
ATOM 958 O O . ASP A 1 117 ? 4.309 12.514 20.134 1.00 11.58 117 ASP A O 1
ATOM 963 N N . THR A 1 118 ? 4.359 12.989 22.317 1.00 13.07 118 THR A N 1
ATOM 964 C CA . THR A 1 118 ? 5.074 11.778 22.622 1.00 12.38 118 THR A CA 1
ATOM 965 C C . THR A 1 118 ? 4.242 10.553 22.294 1.00 10.83 118 THR A C 1
ATOM 966 O O . THR A 1 118 ? 3.017 10.534 22.520 1.00 12.69 118 THR A O 1
ATOM 970 N N . TYR A 1 119 ? 4.837 9.486 21.827 1.00 11.24 119 TYR A N 1
ATOM 971 C CA . TYR A 1 119 ? 4.047 8.288 21.471 1.00 11.04 119 TYR A CA 1
ATOM 972 C C . TYR A 1 119 ? 2.848 8.644 20.564 1.00 11.81 119 TYR A C 1
ATOM 973 O O . TYR A 1 119 ? 1.761 8.112 20.636 1.00 12.81 119 TYR A O 1
ATOM 982 N N . HIS A 1 120 ? 3.129 9.540 19.665 1.00 11.32 120 HIS A N 1
ATOM 983 C CA . HIS A 1 120 ? 2.142 9.968 18.659 1.00 10.62 120 HIS A CA 1
ATOM 984 C C . HIS A 1 120 ? 1.753 8.844 17.763 1.00 10.80 120 HIS A C 1
ATOM 985 O O . HIS A 1 120 ? 2.507 7.891 17.586 1.00 11.02 120 HIS A O 1
ATOM 992 N N . PHE A 1 121 ? 0.593 8.983 17.129 1.00 8.95 121 PHE A N 1
ATOM 993 C CA . PHE A 1 121 ? 0.313 8.252 15.905 1.00 9.38 121 PHE A CA 1
ATOM 994 C C . PHE A 1 121 ? 0.630 9.086 14.682 1.00 10.94 121 PHE A C 1
ATOM 995 O O . PHE A 1 121 ? 0.975 8.514 13.641 1.00 10.72 121 PHE A O 1
ATOM 1003 N N . PHE A 1 122 ? 0.535 10.419 14.789 1.00 9.53 122 PHE A N 1
ATOM 1004 C CA . PHE A 1 122 ? 0.633 11.269 13.621 1.00 10.13 122 PHE A CA 1
ATOM 1005 C C . PHE A 1 122 ? 1.520 12.478 13.957 1.00 10.21 122 PHE A C 1
ATOM 1006 O O . PHE A 1 122 ? 1.313 13.113 14.997 1.00 10.25 122 PHE A O 1
ATOM 1014 N N . PRO A 1 123 ? 2.429 12.868 13.052 1.00 9.49 123 PRO A N 1
ATOM 1015 C CA . PRO A 1 123 ? 3.170 14.142 13.215 1.00 9.37 123 PRO A CA 1
ATOM 1016 C C . PRO A 1 123 ? 2.318 15.385 13.173 1.00 10.33 123 PRO A C 1
ATOM 1017 O O . PRO A 1 123 ? 2.724 16.443 13.634 1.00 12.63 123 PRO A O 1
ATOM 1021 N N . GLY A 1 124 ? 1.182 15.250 12.525 1.00 10.28 124 GLY A N 1
ATOM 1022 C CA . GLY A 1 124 ? 0.220 16.337 12.315 1.00 9.68 124 GLY A CA 1
ATOM 1023 C C . GLY A 1 124 ? -1.027 15.787 11.666 1.00 9.90 124 GLY A C 1
ATOM 1024 O O . GLY A 1 124 ? -1.262 14.600 11.717 1.00 10.52 124 GLY A O 1
ATOM 1025 N N . ILE A 1 125 ? -1.909 16.627 11.127 1.00 9.12 125 ILE A N 1
ATOM 1026 C CA . ILE A 1 125 ? -3.130 16.119 10.520 1.00 9.70 125 ILE A CA 1
ATOM 1027 C C . ILE A 1 125 ? -2.771 15.424 9.209 1.00 8.57 125 ILE A C 1
ATOM 1028 O O . ILE A 1 125 ? -2.222 16.074 8.324 1.00 9.39 125 ILE A O 1
ATOM 1033 N N . PRO A 1 126 ? -3.019 14.107 9.063 1.00 8.68 126 PRO A N 1
ATOM 1034 C CA . PRO A 1 126 ? -2.640 13.423 7.806 1.00 8.40 126 PRO A CA 1
ATOM 1035 C C . PRO A 1 126 ? -3.329 13.991 6.588 1.00 9.30 126 PRO A C 1
ATOM 1036 O O . PRO A 1 126 ? -4.484 14.418 6.685 1.00 10.16 126 PRO A O 1
ATOM 1040 N N . LEU A 1 127 ? -2.652 13.954 5.448 1.00 8.91 127 LEU A N 1
ATOM 1041 C CA . LEU A 1 127 ? -3.297 14.343 4.193 1.00 10.63 127 LEU A CA 1
ATOM 1042 C C . LEU A 1 127 ? -4.519 13.498 3.889 1.00 10.90 127 LEU A C 1
ATOM 1043 O O . LEU A 1 127 ? -5.502 14.000 3.335 1.00 10.74 127 LEU A O 1
ATOM 1048 N N . GLU A 1 128 ? -4.522 12.249 4.309 1.00 9.58 128 GLU A N 1
ATOM 1049 C CA . GLU A 1 128 ? -5.671 11.395 4.144 1.00 10.44 128 GLU A CA 1
ATOM 1050 C C . GLU A 1 128 ? -6.863 11.914 4.950 1.00 11.15 128 GLU A C 1
ATOM 1051 O O . GLU A 1 128 ? -8.007 11.565 4.661 1.00 14.20 128 GLU A O 1
ATOM 1057 N N . CYS A 1 129 ? -6.582 12.775 5.944 1.00 9.96 129 CYS A N 1
ATOM 1058 C CA . CYS A 1 129 ? -7.617 13.390 6.749 1.00 10.52 129 CYS A CA 1
ATOM 1059 C C . CYS A 1 129 ? -7.706 14.851 6.437 1.00 12.33 129 CYS A C 1
ATOM 1060 O O . CYS A 1 129 ? -8.155 15.630 7.282 1.00 10.92 129 CYS A O 1
ATOM 1063 N N . LEU A 1 130 ? -7.342 15.242 5.220 1.00 10.83 130 LEU A N 1
ATOM 1064 C CA . LEU A 1 130 ? -7.457 16.653 4.786 1.00 11.89 130 LEU A CA 1
ATOM 1065 C C . LEU A 1 130 ? -8.823 17.275 5.094 1.00 11.88 130 LEU A C 1
ATOM 1066 O O . LEU A 1 130 ? -8.827 18.440 5.502 1.00 10.85 130 LEU A O 1
ATOM 1071 N N . PRO A 1 131 ? -9.939 16.569 4.879 1.00 9.88 131 PRO A N 1
ATOM 1072 C CA . PRO A 1 131 ? -11.224 17.195 5.182 1.00 11.18 131 PRO A CA 1
ATOM 1073 C C . PRO A 1 131 ? -11.329 17.657 6.637 1.00 11.30 131 PRO A C 1
ATOM 1074 O O . PRO A 1 131 ? -12.092 18.625 6.907 1.00 13.50 131 PRO A O 1
ATOM 1078 N N . SER A 1 132 ? -10.668 17.000 7.571 1.00 10.03 132 SER A N 1
ATOM 1079 C CA . SER A 1 132 ? -10.716 17.369 8.977 1.00 11.00 132 SER A CA 1
ATOM 1080 C C . SER A 1 132 ? -10.070 18.727 9.169 1.00 12.12 132 SER A C 1
ATOM 1081 O O . SER A 1 132 ? -10.297 19.349 10.224 1.00 12.93 132 SER A O 1
ATOM 1084 N N . GLU A 1 133 ? -9.262 19.225 8.226 1.00 11.38 133 GLU A N 1
ATOM 1085 C CA . GLU A 1 133 ? -8.645 20.532 8.455 1.00 12.00 133 GLU A CA 1
ATOM 1086 C C . GLU A 1 133 ? -9.718 21.575 8.692 1.00 14.68 133 GLU A C 1
ATOM 1087 O O . GLU A 1 133 ? -9.547 22.415 9.538 1.00 14.00 133 GLU A O 1
ATOM 1093 N N . GLU A 1 134 ? -10.826 21.502 7.965 1.00 14.29 134 GLU A N 1
ATOM 1094 C CA . GLU A 1 134 ? -11.913 22.469 8.155 1.00 15.15 134 GLU A CA 1
ATOM 1095 C C . GLU A 1 134 ? -12.554 22.333 9.516 1.00 15.46 134 GLU A C 1
ATOM 1096 O O . GLU A 1 134 ? -12.944 23.341 10.106 1.00 16.36 134 GLU A O 1
ATOM 1102 N N . PHE A 1 135 ? -12.712 21.101 10.006 1.00 13.42 135 PHE A N 1
ATOM 1103 C CA . PHE A 1 135 ? -13.226 20.859 11.356 1.00 13.27 135 PHE A CA 1
ATOM 1104 C C . PHE A 1 135 ? -12.344 21.575 12.378 1.00 13.81 135 PHE A C 1
ATOM 1105 O O . PHE A 1 135 ? -12.818 22.273 13.287 1.00 15.08 135 PHE A O 1
ATOM 1113 N N . PHE A 1 136 ? -11.039 21.450 12.249 1.00 11.48 136 PHE A N 1
ATOM 1114 C CA . PHE A 1 136 ? -10.130 22.091 13.191 1.00 12.89 136 PHE A CA 1
ATOM 1115 C C . PHE A 1 136 ? -10.109 23.606 12.992 1.00 13.68 136 PHE A C 1
ATOM 1116 O O . PHE A 1 136 ? -10.070 24.332 13.982 1.00 14.68 136 PHE A O 1
ATOM 1124 N N . LEU A 1 137 ? -10.139 24.092 11.751 1.00 13.57 137 LEU A N 1
ATOM 1125 C CA . LEU A 1 137 ? -10.234 25.546 11.471 1.00 15.46 137 LEU A CA 1
ATOM 1126 C C . LEU A 1 137 ? -11.423 26.166 12.167 1.00 16.24 137 LEU A C 1
ATOM 1127 O O . LEU A 1 137 ? -11.242 27.268 12.755 1.00 18.89 137 LEU A O 1
ATOM 1132 N N . VAL A 1 138 ? -12.581 25.539 12.109 1.00 16.95 138 VAL A N 1
ATOM 1133 C CA . VAL A 1 138 ? -13.793 26.123 12.727 1.00 18.60 138 VAL A CA 1
ATOM 1134 C C . VAL A 1 138 ? -13.540 26.332 14.202 1.00 24.96 138 VAL A C 1
ATOM 1135 O O . VAL A 1 138 ? -14.053 27.283 14.803 1.00 24.66 138 VAL A O 1
ATOM 1139 N N . ARG A 1 139 ? -12.733 25.465 14.805 1.00 20.41 139 ARG A N 1
ATOM 1140 C CA . ARG A 1 139 ? -12.436 25.585 16.230 1.00 20.52 139 ARG A CA 1
ATOM 1141 C C . ARG A 1 139 ? -11.320 26.530 16.635 1.00 18.37 139 ARG A C 1
ATOM 1142 O O . ARG A 1 139 ? -10.989 26.668 17.851 1.00 25.16 139 ARG A O 1
ATOM 1150 N N . GLY A 1 140 ? -10.704 27.179 15.679 1.00 18.35 140 GLY A N 1
ATOM 1151 C CA . GLY A 1 140 ? -9.599 28.062 15.902 1.00 19.65 140 GLY A CA 1
ATOM 1152 C C . GLY A 1 140 ? -8.205 27.503 15.791 1.00 20.66 140 GLY A C 1
ATOM 1153 O O . GLY A 1 140 ? -7.223 28.152 16.136 1.00 21.66 140 GLY A O 1
ATOM 1154 N N . TYR A 1 141 ? -8.058 26.284 15.270 1.00 14.69 141 TYR A N 1
ATOM 1155 C CA . TYR A 1 141 ? -6.736 25.849 14.928 1.00 14.65 141 TYR A CA 1
ATOM 1156 C C . TYR A 1 141 ? -6.262 26.518 13.659 1.00 16.94 141 TYR A C 1
ATOM 1157 O O . TYR A 1 141 ? -7.059 26.744 12.723 1.00 19.19 141 TYR A O 1
ATOM 1166 N N . LYS A 1 142 ? -4.990 26.846 13.614 1.00 14.52 142 LYS A N 1
ATOM 1167 C CA . LYS A 1 142 ? -4.375 27.375 12.434 1.00 16.09 142 LYS A CA 1
ATOM 1168 C C . LYS A 1 142 ? -3.533 26.324 11.772 1.00 15.72 142 LYS A C 1
ATOM 1169 O O . LYS A 1 142 ? -2.814 25.595 12.442 1.00 16.02 142 LYS A O 1
ATOM 1175 N N . MET A 1 143 ? -3.618 26.266 10.448 1.00 14.14 143 MET A N 1
ATOM 1176 C CA . MET A 1 143 ? -2.860 25.298 9.694 1.00 13.63 143 MET A CA 1
ATOM 1177 C C . MET A 1 143 ? -1.513 25.866 9.344 1.00 15.92 143 MET A C 1
ATOM 1178 O O . MET A 1 143 ? -1.383 27.033 8.889 1.00 19.23 143 MET A O 1
ATOM 1183 N N . GLN A 1 144 ? -0.479 25.045 9.499 1.00 14.08 144 GLN A N 1
ATOM 1184 C CA . GLN A 1 144 ? 0.853 25.487 9.329 1.00 14.80 144 GLN A CA 1
ATOM 1185 C C . GLN A 1 144 ? 1.494 24.673 8.215 1.00 19.28 144 GLN A C 1
ATOM 1186 O O . GLN A 1 144 ? 0.861 24.521 7.181 1.00 17.95 144 GLN A O 1
ATOM 1192 N N . ASP A 1 145 ? 2.747 24.299 8.386 1.00 18.44 145 ASP A N 1
ATOM 1193 C CA . ASP A 1 145 ? 3.589 23.672 7.400 1.00 21.93 145 ASP A CA 1
ATOM 1194 C C . ASP A 1 145 ? 3.370 22.137 7.382 1.00 17.54 145 ASP A C 1
ATOM 1195 O O . ASP A 1 145 ? 2.641 21.602 8.200 1.00 16.83 145 ASP A O 1
ATOM 1200 N N . TYR A 1 146 ? 4.075 21.439 6.503 1.00 15.73 146 TYR A N 1
ATOM 1201 C CA . TYR A 1 146 ? 3.938 19.993 6.347 1.00 12.99 146 TYR A CA 1
ATOM 1202 C C . TYR A 1 146 ? 5.182 19.258 6.748 1.00 12.67 146 TYR A C 1
ATOM 1203 O O . TYR A 1 146 ? 6.311 19.732 6.587 1.00 15.82 146 TYR A O 1
ATOM 1212 N N . PHE A 1 147 ? 4.917 18.035 7.162 1.00 10.65 147 PHE A N 1
ATOM 1213 C CA . PHE A 1 147 ? 5.930 17.010 7.401 1.00 10.10 147 PHE A CA 1
ATOM 1214 C C . PHE A 1 147 ? 5.598 15.826 6.533 1.00 10.49 147 PHE A C 1
ATOM 1215 O O . PHE A 1 147 ? 4.484 15.594 6.189 1.00 11.29 147 PHE A O 1
ATOM 1223 N N . TYR A 1 148 ? 6.618 14.984 6.288 1.00 10.00 148 TYR A N 1
ATOM 1224 C CA . TYR A 1 148 ? 6.450 13.846 5.363 1.00 9.78 148 TYR A CA 1
ATOM 1225 C C . TYR A 1 148 ? 7.107 12.589 5.927 1.00 11.10 148 TYR A C 1
ATOM 1226 O O . TYR A 1 148 ? 8.229 12.636 6.447 1.00 12.20 148 TYR A O 1
ATOM 1235 N N . ASP A 1 149 ? 6.402 11.484 5.766 1.00 9.08 149 ASP A N 1
ATOM 1236 C CA . ASP A 1 149 ? 7.062 10.153 5.871 1.00 9.26 149 ASP A CA 1
ATOM 1237 C C . ASP A 1 149 ? 7.552 9.801 4.483 1.00 10.88 149 ASP A C 1
ATOM 1238 O O . ASP A 1 149 ? 6.848 10.056 3.463 1.00 11.58 149 ASP A O 1
ATOM 1243 N N . LEU A 1 150 ? 8.756 9.258 4.384 1.00 9.78 150 LEU A N 1
ATOM 1244 C CA . LEU A 1 150 ? 9.327 8.822 3.103 1.00 10.32 150 LEU A CA 1
ATOM 1245 C C . LEU A 1 150 ? 9.390 7.307 3.005 1.00 10.04 150 LEU A C 1
ATOM 1246 O O . LEU A 1 150 ? 9.498 6.671 4.030 1.00 11.46 150 LEU A O 1
ATOM 1251 N N . ILE A 1 151 ? 9.301 6.768 1.798 1.00 9.45 151 ILE A N 1
ATOM 1252 C CA . ILE A 1 151 ? 9.322 5.330 1.555 1.00 10.96 151 ILE A CA 1
ATOM 1253 C C . ILE A 1 151 ? 10.343 5.031 0.477 1.00 10.55 151 ILE A C 1
ATOM 1254 O O . ILE A 1 151 ? 10.575 5.789 -0.475 1.00 11.94 151 ILE A O 1
ATOM 1259 N N . GLY A 1 152 ? 11.005 3.890 0.664 1.00 11.94 152 GLY A N 1
ATOM 1260 C CA . GLY A 1 152 ? 12.007 3.410 -0.312 1.00 14.33 152 GLY A CA 1
ATOM 1261 C C . GLY A 1 152 ? 12.076 1.894 -0.210 1.00 16.35 152 GLY A C 1
ATOM 1262 O O . GLY A 1 152 ? 11.808 1.347 0.798 1.00 18.76 152 GLY A O 1
ATOM 1263 N N . ASP A 1 153 ? 12.431 1.197 -1.289 1.00 15.87 153 ASP A N 1
ATOM 1264 C CA . ASP A 1 153 ? 12.699 -0.252 -1.226 1.00 17.24 153 ASP A CA 1
ATOM 1265 C C . ASP A 1 153 ? 14.210 -0.468 -1.395 1.00 17.69 153 ASP A C 1
ATOM 1266 O O . ASP A 1 153 ? 14.745 -0.396 -2.505 1.00 17.41 153 ASP A O 1
ATOM 1271 N N . VAL A 1 154 ? 14.911 -0.729 -0.303 1.00 16.70 154 VAL A N 1
ATOM 1272 C CA . VAL A 1 154 ? 16.385 -0.763 -0.351 1.00 19.39 154 VAL A CA 1
ATOM 1273 C C . VAL A 1 154 ? 16.929 -2.016 -1.038 1.00 19.90 154 VAL A C 1
ATOM 1274 O O . VAL A 1 154 ? 18.126 -2.083 -1.327 1.00 24.06 154 VAL A O 1
ATOM 1278 N N . SER A 1 155 ? 16.060 -2.967 -1.326 1.00 18.44 155 SER A N 1
ATOM 1279 C CA . SER A 1 155 ? 16.468 -4.191 -2.030 1.00 20.58 155 SER A CA 1
ATOM 1280 C C . SER A 1 155 ? 16.681 -3.920 -3.519 1.00 25.28 155 SER A C 1
ATOM 1281 O O . SER A 1 155 ? 17.223 -4.763 -4.240 1.00 23.17 155 SER A O 1
ATOM 1284 N N . LYS A 1 156 ? 16.248 -2.756 -3.994 1.00 21.64 156 LYS A N 1
ATOM 1285 C CA . LYS A 1 156 ? 16.142 -2.493 -5.439 1.00 23.50 156 LYS A CA 1
ATOM 1286 C C . LYS A 1 156 ? 17.287 -1.692 -6.008 1.00 23.50 156 LYS A C 1
ATOM 1287 O O . LYS A 1 156 ? 17.372 -1.528 -7.237 1.00 26.65 156 LYS A O 1
ATOM 1293 N N . VAL A 1 157 ? 18.152 -1.142 -5.171 1.00 20.00 157 VAL A N 1
ATOM 1294 C CA . VAL A 1 157 ? 19.121 -0.148 -5.632 1.00 22.76 157 VAL A CA 1
ATOM 1295 C C . VAL A 1 157 ? 20.464 -0.463 -4.980 1.00 22.87 157 VAL A C 1
ATOM 1296 O O . VAL A 1 157 ? 20.498 -0.975 -3.859 1.00 28.42 157 VAL A O 1
ATOM 1300 N N . ASP A 1 158 ? 21.551 -0.205 -5.696 1.00 24.19 158 ASP A N 1
ATOM 1301 C CA . ASP A 1 158 ? 22.897 -0.315 -5.125 1.00 28.93 158 ASP A CA 1
ATOM 1302 C C . ASP A 1 158 ? 23.474 1.097 -5.047 1.00 27.24 158 ASP A C 1
ATOM 1303 O O . ASP A 1 158 ? 23.366 1.866 -6.006 1.00 31.51 158 ASP A O 1
ATOM 1308 N N . PHE A 1 159 ? 24.102 1.475 -3.943 1.00 33.40 159 PHE A N 1
ATOM 1309 C CA . PHE A 1 159 ? 24.773 2.766 -3.953 1.00 38.53 159 PHE A CA 1
ATOM 1310 C C . PHE A 1 159 ? 26.266 2.696 -3.798 1.00 39.48 159 PHE A C 1
ATOM 1311 O O . PHE A 1 159 ? 26.761 1.702 -3.295 1.00 33.54 159 PHE A O 1
ATOM 1319 N N . LYS A 1 160 ? 26.935 3.737 -4.299 1.00 47.09 160 LYS A N 1
ATOM 1320 C CA . LYS A 1 160 ? 28.351 3.984 -4.058 1.00 49.31 160 LYS A CA 1
ATOM 1321 C C . LYS A 1 160 ? 28.517 4.333 -2.595 1.00 43.39 160 LYS A C 1
ATOM 1322 O O . LYS A 1 160 ? 27.776 5.174 -2.054 1.00 36.76 160 LYS A O 1
ATOM 1328 N N . LYS A 1 161 ? 29.478 3.657 -1.973 1.00 37.73 161 LYS A N 1
ATOM 1329 C CA . LYS A 1 161 ? 30.022 4.070 -0.697 1.00 40.47 161 LYS A CA 1
ATOM 1330 C C . LYS A 1 161 ? 30.549 5.494 -0.859 1.00 36.67 161 LYS A C 1
ATOM 1331 O O . LYS A 1 161 ? 31.362 5.719 -1.754 1.00 37.52 161 LYS A O 1
ATOM 1337 N N . PRO A 1 162 ? 30.065 6.455 -0.038 1.00 34.46 162 PRO A N 1
ATOM 1338 C CA . PRO A 1 162 ? 30.696 7.778 0.056 1.00 35.64 162 PRO A CA 1
ATOM 1339 C C . PRO A 1 162 ? 32.156 7.660 0.450 1.00 38.69 162 PRO A C 1
ATOM 1340 O O . PRO A 1 162 ? 32.522 6.702 1.125 1.00 44.50 162 PRO A O 1
ATOM 1344 N N . SER A 1 163 ? 32.987 8.608 0.024 1.00 46.23 163 SER A N 1
ATOM 1345 C CA . SER A 1 163 ? 34.424 8.572 0.331 1.00 50.48 163 SER A CA 1
ATOM 1346 C C . SER A 1 163 ? 34.668 8.793 1.828 1.00 56.55 163 SER A C 1
ATOM 1347 O O . SER A 1 163 ? 34.337 9.849 2.365 1.00 56.53 163 SER A O 1
ATOM 1350 N N . ILE A 1 164 ? 35.254 7.806 2.499 1.00 56.81 164 ILE A N 1
ATOM 1351 C CA . ILE A 1 164 ? 35.393 7.867 3.952 1.00 64.36 164 ILE A CA 1
ATOM 1352 C C . ILE A 1 164 ? 36.459 8.882 4.366 1.00 63.71 164 ILE A C 1
ATOM 1353 O O . ILE A 1 164 ? 37.372 9.195 3.601 1.00 57.71 164 ILE A O 1
ATOM 1358 N N . LYS A 1 165 ? 36.305 9.417 5.573 1.00 60.65 165 LYS A N 1
ATOM 1359 C CA . LYS A 1 165 ? 37.299 10.290 6.170 1.00 53.32 165 LYS A CA 1
ATOM 1360 C C . LYS A 1 165 ? 37.991 9.558 7.314 1.00 48.54 165 LYS A C 1
ATOM 1361 O O . LYS A 1 165 ? 37.363 8.866 8.125 1.00 35.66 165 LYS A O 1
ATOM 1367 N N . ASP A 1 166 ? 39.302 9.717 7.400 1.00 37.66 166 ASP A N 1
ATOM 1368 C CA . ASP A 1 166 ? 40.041 8.945 8.370 1.00 38.17 166 ASP A CA 1
ATOM 1369 C C . ASP A 1 166 ? 39.612 9.308 9.795 1.00 31.17 166 ASP A C 1
ATOM 1370 O O . ASP A 1 166 ? 39.270 10.468 10.097 1.00 30.13 166 ASP A O 1
ATOM 1375 N N . GLY A 1 167 ? 39.568 8.291 10.654 1.00 25.89 167 GLY A N 1
ATOM 1376 C CA . GLY A 1 167 ? 39.134 8.457 12.022 1.00 28.89 167 GLY A CA 1
ATOM 1377 C C . GLY A 1 167 ? 37.652 8.156 12.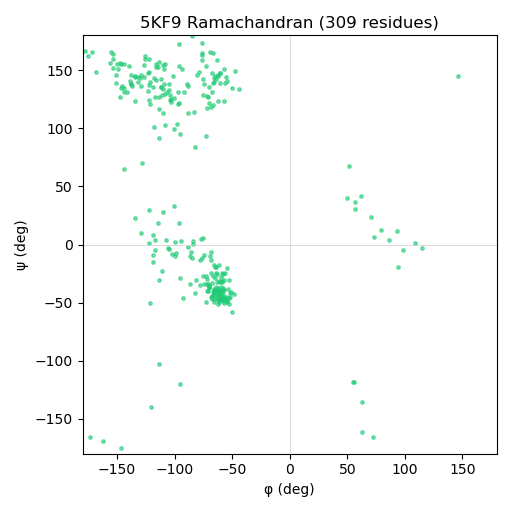246 1.00 20.19 167 GLY A C 1
ATOM 1378 O O . GLY A 1 167 ? 37.297 7.880 13.372 1.00 24.61 167 GLY A O 1
ATOM 1379 N N . PHE A 1 168 ? 36.850 8.176 11.190 1.00 22.30 168 PHE A N 1
ATOM 1380 C CA . PHE A 1 168 ? 35.374 8.005 11.323 1.00 23.35 168 PHE A CA 1
ATOM 1381 C C . PHE A 1 168 ? 34.936 6.577 10.973 1.00 24.89 168 PHE A C 1
ATOM 1382 O O . PHE A 1 168 ? 35.240 6.026 9.895 1.00 26.95 168 PHE A O 1
ATOM 1390 N N . LYS A 1 169 ? 34.211 5.944 11.902 1.00 22.04 169 LYS A N 1
ATOM 1391 C CA . LYS A 1 169 ? 33.738 4.588 11.743 1.00 20.18 169 LYS A CA 1
ATOM 1392 C C . LYS A 1 169 ? 32.265 4.473 12.158 1.00 19.44 169 LYS A C 1
ATOM 1393 O O . LYS A 1 169 ? 31.903 5.063 13.169 1.00 19.80 169 LYS A O 1
ATOM 1399 N N . VAL A 1 170 ? 31.515 3.644 11.452 1.00 18.34 170 VAL A N 1
ATOM 1400 C CA . VAL A 1 170 ? 30.076 3.454 11.687 1.00 18.61 170 VAL A CA 1
ATOM 1401 C C . VAL A 1 170 ? 29.823 1.994 11.974 1.00 17.76 170 VAL A C 1
ATOM 1402 O O . VAL A 1 170 ? 30.085 1.108 11.175 1.00 20.76 170 VAL A O 1
ATOM 1406 N N . ASN A 1 171 ? 29.202 1.743 13.127 1.00 17.43 171 ASN A N 1
ATOM 1407 C CA . ASN A 1 171 ? 28.906 0.407 13.583 1.00 16.67 171 ASN A CA 1
ATOM 1408 C C . ASN A 1 171 ? 27.649 0.342 14.430 1.00 14.84 171 ASN A C 1
ATOM 1409 O O . ASN A 1 171 ? 27.368 1.288 15.180 1.00 16.05 171 ASN A O 1
ATOM 1414 N N . VAL A 1 172 ? 27.011 -0.821 14.361 1.00 15.97 172 VAL A N 1
ATOM 1415 C CA . VAL A 1 172 ? 25.921 -1.128 15.282 1.00 17.24 172 VAL A CA 1
ATOM 1416 C C . VAL A 1 172 ? 26.438 -0.954 16.710 1.00 17.80 172 VAL A C 1
ATOM 1417 O O . VAL A 1 172 ? 27.592 -1.309 17.021 1.00 20.56 172 VAL A O 1
ATOM 1421 N N . MET A 1 173 ? 25.589 -0.410 17.574 1.00 16.44 173 MET A N 1
ATOM 1422 C CA . MET A 1 173 ? 25.895 -0.196 18.999 1.00 17.58 173 MET A CA 1
ATOM 1423 C C . MET A 1 173 ? 26.144 -1.545 19.688 1.00 19.07 173 MET A C 1
ATOM 1424 O O . MET A 1 173 ? 25.474 -2.521 19.391 1.00 19.44 173 MET A O 1
ATOM 1429 N N . LYS A 1 174 ? 27.056 -1.485 20.659 1.00 21.29 174 LYS A N 1
ATOM 1430 C CA . LYS A 1 174 ? 27.311 -2.560 21.622 1.00 21.11 174 LYS A CA 1
ATOM 1431 C C . LYS A 1 174 ? 26.902 -2.082 23.001 1.00 22.78 174 LYS A C 1
ATOM 1432 O O . LYS A 1 174 ? 26.845 -0.884 23.256 1.00 18.95 174 LYS A O 1
ATOM 1438 N N . PRO A 1 175 ? 26.599 -3.014 23.930 1.00 24.04 175 PRO A N 1
ATOM 1439 C CA . PRO A 1 175 ? 26.124 -2.599 25.256 1.00 21.72 175 PRO A CA 1
ATOM 1440 C C . PRO A 1 175 ? 27.049 -1.609 25.960 1.00 19.09 175 PRO A C 1
ATOM 1441 O O . PRO A 1 175 ? 26.583 -0.630 26.568 1.00 18.67 175 PRO A O 1
ATOM 1445 N N . GLU A 1 176 ? 28.354 -1.815 25.810 1.00 21.78 176 GLU A N 1
ATOM 1446 C CA . GLU A 1 176 ? 29.364 -0.963 26.420 1.00 20.50 176 GLU A CA 1
ATOM 1447 C C . GLU A 1 176 ? 29.445 0.456 25.844 1.00 16.47 176 GLU A C 1
ATOM 1448 O O . GLU A 1 176 ? 30.177 1.278 26.358 1.00 18.70 176 GLU A O 1
ATOM 1454 N N . ASP A 1 177 ? 28.682 0.700 24.775 1.00 16.61 177 ASP A N 1
ATOM 1455 C CA . ASP A 1 177 ? 28.602 2.030 24.156 1.00 17.71 177 ASP A CA 1
ATOM 1456 C C . ASP A 1 177 ? 27.563 2.921 24.789 1.00 16.45 177 ASP A C 1
ATOM 1457 O O . ASP A 1 177 ? 27.490 4.102 24.478 1.00 18.54 177 ASP A O 1
ATOM 1462 N N . ARG A 1 178 ? 26.717 2.368 25.665 1.00 16.15 178 ARG A N 1
ATOM 1463 C CA . ARG A 1 178 ? 25.600 3.160 26.150 1.00 15.65 178 ARG A CA 1
ATOM 1464 C C . ARG A 1 178 ? 26.016 4.447 26.862 1.00 16.47 178 ARG A C 1
ATOM 1465 O O . ARG A 1 178 ? 25.329 5.495 26.719 1.00 16.80 178 ARG A O 1
ATOM 1473 N N . LYS A 1 179 ? 27.041 4.384 27.730 1.00 16.45 179 LYS A N 1
ATOM 1474 C CA . LYS A 1 179 ? 27.499 5.534 28.429 1.00 17.92 179 LYS A CA 1
ATOM 1475 C C . LYS A 1 179 ? 27.830 6.627 27.401 1.00 18.03 179 LYS A C 1
ATOM 1476 O O . LYS A 1 179 ? 27.429 7.781 27.565 1.00 18.71 179 LYS A O 1
ATOM 1482 N N . GLY A 1 180 ? 28.581 6.232 26.378 1.00 17.98 180 GLY A N 1
ATOM 1483 C CA . GLY A 1 180 ? 29.057 7.254 25.441 1.00 18.53 180 GLY A CA 1
ATOM 1484 C C . GLY A 1 180 ? 27.942 7.813 24.584 1.00 18.15 180 GLY A C 1
ATOM 1485 O O . GLY A 1 180 ? 27.974 8.984 24.255 1.00 18.86 180 GLY A O 1
ATOM 1486 N N . LEU A 1 181 ? 26.981 6.971 24.240 1.00 18.19 181 LEU A N 1
ATOM 1487 C CA . LEU A 1 181 ? 25.795 7.398 23.525 1.00 17.86 181 LEU A CA 1
ATOM 1488 C C . LEU A 1 181 ? 25.024 8.411 24.342 1.00 17.47 181 LEU A C 1
ATOM 1489 O O . LEU A 1 181 ? 24.680 9.460 23.816 1.00 18.24 181 LEU A O 1
ATOM 1494 N N . PHE A 1 182 ? 24.777 8.151 25.615 1.00 16.34 182 PHE A N 1
ATOM 1495 C CA . PHE A 1 182 ? 24.046 9.112 26.403 1.00 17.28 182 PHE A CA 1
ATOM 1496 C C . PHE A 1 182 ? 24.766 10.431 26.677 1.00 18.08 182 PHE A C 1
ATOM 1497 O O . PHE A 1 182 ? 24.115 11.488 26.776 1.00 21.81 182 PHE A O 1
ATOM 1505 N N . GLU A 1 183 ? 26.098 10.393 26.807 1.00 19.64 183 GLU A N 1
ATOM 1506 C CA . GLU A 1 183 ? 26.912 11.619 26.940 1.00 21.54 183 GLU A CA 1
ATOM 1507 C C . GLU A 1 183 ? 26.780 12.439 25.645 1.00 20.27 183 GLU A C 1
ATOM 1508 O O . GLU A 1 183 ? 26.622 13.655 25.704 1.00 20.14 183 GLU A O 1
ATOM 1514 N N . PHE A 1 184 ? 26.783 11.747 24.520 1.00 18.46 184 PHE A N 1
ATOM 1515 C CA . PHE A 1 184 ? 26.604 12.408 23.210 1.00 17.03 184 PHE A CA 1
ATOM 1516 C C . PHE A 1 184 ? 25.212 13.038 23.083 1.00 20.44 184 PHE A C 1
ATOM 1517 O O . PHE A 1 184 ? 25.047 14.186 22.674 1.00 19.85 184 PHE A O 1
ATOM 1525 N N . LEU A 1 185 ? 24.200 12.323 23.507 1.00 18.60 185 LEU A N 1
ATOM 1526 C CA . LEU A 1 185 ? 22.845 12.861 23.408 1.00 16.50 185 LEU A CA 1
ATOM 1527 C C . LEU A 1 185 ? 22.594 14.015 24.360 1.00 18.85 185 LEU A C 1
ATOM 1528 O O . LEU A 1 185 ? 21.953 14.986 23.969 1.00 18.11 185 LEU A O 1
ATOM 1533 N N . GLU A 1 186 ? 23.176 13.969 25.557 1.00 17.09 186 GLU A N 1
ATOM 1534 C CA . GLU A 1 186 ? 23.138 15.082 26.494 1.00 18.49 186 GLU A CA 1
ATOM 1535 C C . GLU A 1 186 ? 23.787 16.340 25.949 1.00 18.64 186 GLU A C 1
ATOM 1536 O O . GLU A 1 186 ? 23.318 17.434 26.257 1.00 21.89 186 GLU A O 1
ATOM 1542 N N . LYS A 1 187 ? 24.812 16.173 25.106 1.00 19.23 187 LYS A N 1
ATOM 1543 C CA . LYS A 1 187 ? 25.502 17.307 24.504 1.00 22.66 187 LYS A CA 1
ATOM 1544 C C . LYS A 1 187 ? 24.765 17.841 23.266 1.00 22.47 187 LYS A C 1
ATOM 1545 O O . LYS A 1 187 ? 24.692 19.065 23.077 1.00 26.90 187 LYS A O 1
ATOM 1551 N N . SER A 1 188 ? 24.251 16.959 22.416 1.00 18.70 188 SER A N 1
ATOM 1552 C CA . SER A 1 188 ? 23.831 17.315 21.055 1.00 19.32 188 SER A CA 1
ATOM 1553 C C . SER A 1 188 ? 22.347 17.230 20.756 1.00 19.29 188 SER A C 1
ATOM 1554 O O . SER A 1 188 ? 21.814 17.943 19.882 1.00 19.87 188 SER A O 1
ATOM 1557 N N . PHE A 1 189 ? 21.652 16.318 21.431 1.00 17.86 189 PHE A N 1
ATOM 1558 C CA . PHE A 1 189 ? 20.259 16.027 21.141 1.00 16.58 189 PHE A CA 1
ATOM 1559 C C . PHE A 1 189 ? 19.568 15.721 22.449 1.00 16.58 189 PHE A C 1
ATOM 1560 O O . PHE A 1 189 ? 19.025 14.627 22.631 1.00 19.59 189 PHE A O 1
ATOM 1568 N N . SER A 1 190 ? 19.493 16.719 23.328 1.00 16.46 190 SER A N 1
ATOM 1569 C CA . SER A 1 190 ? 19.180 16.483 24.710 1.00 17.64 190 SER A CA 1
ATOM 1570 C C . SER A 1 190 ? 17.721 16.627 25.024 1.00 17.21 190 SER A C 1
ATOM 1571 O O . SER A 1 190 ? 17.353 16.477 26.182 1.00 18.89 190 SER A O 1
ATOM 1574 N N . GLY A 1 191 ? 16.906 16.885 24.010 1.00 17.23 191 GLY A N 1
ATOM 1575 C CA . GLY A 1 191 ? 15.456 16.969 24.231 1.00 19.47 191 GLY A CA 1
ATOM 1576 C C . GLY A 1 191 ? 14.725 15.670 23.952 1.00 16.18 191 GLY A C 1
ATOM 1577 O O . GLY A 1 191 ? 14.982 14.623 24.521 1.00 16.70 191 GLY A O 1
ATOM 1578 N N . ARG A 1 192 ? 13.798 15.724 23.003 1.00 16.32 192 ARG A N 1
ATOM 1579 C CA . ARG A 1 192 ? 12.941 14.585 22.745 1.00 15.10 192 ARG A CA 1
ATOM 1580 C C . ARG A 1 192 ? 13.693 13.313 22.379 1.00 13.72 192 ARG A C 1
ATOM 1581 O O . ARG A 1 192 ? 13.318 12.216 22.792 1.00 16.93 192 ARG A O 1
ATOM 1589 N N . TRP A 1 193 ? 14.769 13.470 21.625 1.00 13.88 193 TRP A N 1
ATOM 1590 C CA . TRP A 1 193 ? 15.476 12.278 21.214 1.00 14.50 193 TRP A CA 1
ATOM 1591 C C . TRP A 1 193 ? 16.171 11.619 22.372 1.00 15.99 193 TRP A C 1
ATOM 1592 O O . TRP A 1 193 ? 16.227 10.399 22.393 1.00 15.72 193 TRP A O 1
ATOM 1603 N N . LEU A 1 194 ? 16.730 12.394 23.294 1.00 16.07 194 LEU A N 1
ATOM 1604 C CA . LEU A 1 194 ? 17.281 11.811 24.533 1.00 17.07 194 LEU A CA 1
ATOM 1605 C C . LEU A 1 194 ? 16.193 11.036 25.286 1.00 16.49 194 LEU A C 1
ATOM 1606 O O . LEU A 1 194 ? 16.378 9.890 25.715 1.00 16.23 194 LEU A O 1
ATOM 1611 N N . GLU A 1 195 ? 15.028 11.662 25.458 1.00 15.33 195 GLU A N 1
ATOM 1612 C CA . GLU A 1 195 ? 13.954 11.018 26.161 1.00 19.00 195 GLU A CA 1
ATOM 1613 C C . GLU A 1 195 ? 13.520 9.755 25.465 1.00 20.41 195 GLU A C 1
ATOM 1614 O O . GLU A 1 195 ? 13.200 8.762 26.081 1.00 18.48 195 GLU A O 1
ATOM 1620 N N . GLU A 1 196 ? 13.464 9.795 24.148 1.00 18.71 196 GLU A N 1
ATOM 1621 C CA . GLU A 1 196 ? 13.088 8.627 23.401 1.00 19.91 196 GLU A CA 1
ATOM 1622 C C . GLU A 1 196 ? 14.074 7.474 23.619 1.00 17.62 196 GLU A C 1
ATOM 1623 O O . GLU A 1 196 ? 13.632 6.341 23.796 1.00 19.15 196 GLU A O 1
ATOM 1629 N N . PHE A 1 197 ? 15.377 7.733 23.624 1.00 16.45 197 PHE A N 1
ATOM 1630 C CA . PHE A 1 197 ? 16.395 6.717 23.900 1.00 20.35 197 PHE A CA 1
ATOM 1631 C C . PHE A 1 197 ? 16.130 6.096 25.268 1.00 21.93 197 PHE A C 1
ATOM 1632 O O . PHE A 1 197 ? 16.088 4.876 25.363 1.00 20.90 197 PHE A O 1
ATOM 1640 N N . ILE A 1 198 ? 15.885 6.936 26.264 1.00 18.04 198 ILE A N 1
ATOM 1641 C CA . ILE A 1 198 ? 15.668 6.447 27.640 1.00 17.90 198 ILE A CA 1
ATOM 1642 C C . ILE A 1 198 ? 14.433 5.578 27.617 1.00 20.44 198 ILE A C 1
ATOM 1643 O O . ILE A 1 198 ? 14.433 4.446 28.111 1.00 20.01 198 ILE A O 1
ATOM 1648 N N . GLU A 1 199 ? 13.340 6.091 27.053 1.00 17.65 199 GLU A N 1
ATOM 1649 C CA . GLU A 1 199 ? 12.093 5.382 27.108 1.00 19.36 199 GLU A CA 1
ATOM 1650 C C . GLU A 1 199 ? 12.073 4.145 26.231 1.00 17.96 199 GLU A C 1
ATOM 1651 O O . GLU A 1 199 ? 11.538 3.094 26.596 1.00 19.58 199 GLU A O 1
ATOM 1657 N N . PHE A 1 200 ? 12.653 4.199 25.034 1.00 17.78 200 PHE A N 1
ATOM 1658 C CA . PHE A 1 200 ? 12.499 3.115 24.104 1.00 19.98 200 PHE A CA 1
ATOM 1659 C C . PHE A 1 200 ? 13.314 1.922 24.582 1.00 19.42 200 PHE A C 1
ATOM 1660 O O . PHE A 1 200 ? 12.876 0.787 24.398 1.00 19.10 200 PHE A O 1
ATOM 1668 N N . PHE A 1 201 ? 14.420 2.172 25.294 1.00 18.48 201 PHE A N 1
ATOM 1669 C CA . PHE A 1 201 ? 15.208 1.076 25.869 1.00 19.20 201 PHE A CA 1
ATOM 1670 C C . PHE A 1 201 ? 14.416 0.404 26.992 1.00 19.06 201 PHE A C 1
ATOM 1671 O O . PHE A 1 201 ? 14.672 -0.746 27.305 1.00 23.40 201 PHE A O 1
ATOM 1679 N N . GLN A 1 202 ? 13.486 1.115 27.611 1.00 17.20 202 GLN A N 1
ATOM 1680 C CA . GLN A 1 202 ? 12.617 0.495 28.613 1.00 18.36 202 GLN A CA 1
ATOM 1681 C C . GLN A 1 202 ? 11.533 -0.393 27.999 1.00 24.45 202 GLN A C 1
ATOM 1682 O O . GLN A 1 202 ? 11.075 -1.348 28.617 1.00 24.42 202 GLN A O 1
ATOM 1688 N N . VAL A 1 203 ? 11.121 -0.098 26.764 1.00 21.33 203 VAL A N 1
ATOM 1689 C CA A VAL A 1 203 ? 10.000 -0.807 26.160 0.50 22.99 203 VAL A CA 1
ATOM 1690 C CA B VAL A 1 203 ? 9.984 -0.741 26.101 0.50 23.31 203 VAL A CA 1
ATOM 1691 C C . VAL A 1 203 ? 10.416 -1.753 25.037 1.00 27.48 203 VAL A C 1
ATOM 1692 O O . VAL A 1 203 ? 9.614 -2.144 24.174 1.00 37.15 203 VAL A O 1
ATOM 1699 N N . GLY A 1 204 ? 11.674 -2.148 25.017 1.00 24.64 204 GLY A N 1
ATOM 1700 C CA . GLY A 1 204 ? 12.094 -3.227 24.129 1.00 24.47 204 GLY A CA 1
ATOM 1701 C C . GLY A 1 204 ? 13.073 -2.899 23.012 1.00 25.57 204 GLY A C 1
ATOM 1702 O O . GLY A 1 204 ? 13.493 -3.770 22.246 1.00 24.03 204 GLY A O 1
ATOM 1703 N N . MET A 1 205 ? 13.449 -1.642 22.863 1.00 20.78 205 MET A N 1
ATOM 1704 C CA . MET A 1 205 ? 14.522 -1.345 21.905 1.00 19.16 205 MET A CA 1
ATOM 1705 C C . MET A 1 205 ? 15.819 -2.000 22.391 1.00 20.92 205 MET A C 1
ATOM 1706 O O . MET A 1 205 ? 16.111 -2.042 23.581 1.00 23.60 205 MET A O 1
ATOM 1711 N N . LYS A 1 206 ? 16.607 -2.462 21.425 1.00 22.03 206 LYS A N 1
ATOM 1712 C CA . LYS A 1 206 ? 17.811 -3.269 21.637 1.00 22.83 206 LYS A CA 1
ATOM 1713 C C . LYS A 1 206 ? 18.961 -2.579 20.934 1.00 22.37 206 LYS A C 1
ATOM 1714 O O . LYS A 1 206 ? 18.780 -1.739 20.054 1.00 20.01 206 LYS A O 1
ATOM 1720 N N . GLU A 1 207 ? 20.169 -2.959 21.307 1.00 19.83 207 GLU A N 1
ATOM 1721 C CA . GLU A 1 207 ? 21.361 -2.352 20.723 1.00 19.51 207 GLU A CA 1
ATOM 1722 C C . GLU A 1 207 ? 21.450 -2.583 19.216 1.00 19.04 207 GLU A C 1
ATOM 1723 O O . GLU A 1 207 ? 21.934 -1.721 18.494 1.00 17.53 207 GLU A O 1
ATOM 1729 N N . ARG A 1 208 ? 20.940 -3.706 18.726 1.00 19.19 208 ARG A N 1
ATOM 1730 C CA . ARG A 1 208 ? 20.954 -4.021 17.306 1.00 18.08 208 ARG A CA 1
ATOM 1731 C C . ARG A 1 208 ? 20.163 -2.970 16.508 1.00 16.16 208 ARG A C 1
ATOM 1732 O O . ARG A 1 208 ? 20.311 -2.924 15.281 1.00 18.15 208 ARG A O 1
ATOM 1740 N N . ASP A 1 209 ? 19.323 -2.214 17.203 1.00 15.30 209 ASP A N 1
ATOM 1741 C CA . ASP A 1 209 ? 18.481 -1.189 16.531 1.00 15.41 209 ASP A CA 1
ATOM 1742 C C . ASP A 1 209 ? 19.183 0.162 16.416 1.00 18.94 209 ASP A C 1
ATOM 1743 O O . ASP A 1 209 ? 18.599 1.104 15.882 1.00 17.38 209 ASP A O 1
ATOM 1748 N N . ILE A 1 210 ? 20.385 0.328 16.921 1.00 16.88 210 ILE A N 1
ATOM 1749 C CA . ILE A 1 210 ? 21.027 1.631 16.956 1.00 15.35 210 ILE A CA 1
ATOM 1750 C C . ILE A 1 210 ? 22.352 1.533 16.219 1.00 15.84 210 ILE A C 1
ATOM 1751 O O . ILE A 1 210 ? 23.140 0.589 16.411 1.00 16.62 210 ILE A O 1
ATOM 1756 N N . VAL A 1 211 ? 22.630 2.472 15.318 1.00 14.91 211 VAL A N 1
ATOM 1757 C CA . VAL A 1 211 ? 23.904 2.573 14.644 1.00 14.08 211 VAL A CA 1
ATOM 1758 C C . VAL A 1 211 ? 24.589 3.845 15.132 1.00 17.21 211 VAL A C 1
ATOM 1759 O O . VAL A 1 211 ? 23.977 4.916 15.289 1.00 14.40 211 VAL A O 1
ATOM 1763 N N . LEU A 1 212 ? 25.889 3.745 15.445 1.00 14.11 212 LEU A N 1
ATOM 1764 C CA . LEU A 1 212 ? 26.692 4.857 15.910 1.00 14.96 212 LEU A CA 1
ATOM 1765 C C . LEU A 1 212 ? 27.785 5.172 14.928 1.00 14.74 212 LEU A C 1
ATOM 1766 O O . LEU A 1 212 ? 28.438 4.281 14.341 1.00 16.36 212 LEU A O 1
ATOM 1771 N N . ILE A 1 213 ? 28.026 6.453 14.766 1.00 13.52 213 ILE A N 1
ATOM 1772 C CA . ILE A 1 213 ? 29.192 6.942 14.072 1.00 14.66 213 ILE A CA 1
ATOM 1773 C C . ILE A 1 213 ? 30.149 7.563 15.108 1.00 15.74 213 ILE A C 1
ATOM 1774 O O . ILE A 1 213 ? 29.763 8.356 15.982 1.00 15.36 213 ILE A O 1
ATOM 1779 N N . LYS A 1 214 ? 31.429 7.157 15.075 1.00 17.07 214 LYS A N 1
ATOM 1780 C CA . LYS A 1 214 ? 32.415 7.642 16.021 1.00 18.06 214 LYS A CA 1
ATOM 1781 C C . LYS A 1 214 ? 33.586 8.297 15.293 1.00 17.67 214 LYS A C 1
ATOM 1782 O O . LYS A 1 214 ? 33.937 7.871 14.206 1.00 21.12 214 LYS A O 1
ATOM 1788 N N . TYR A 1 215 ? 34.165 9.296 15.942 1.00 19.67 215 TYR A N 1
ATOM 1789 C CA . TYR A 1 215 ? 35.437 9.888 15.520 1.00 23.50 215 TYR A CA 1
ATOM 1790 C C . TYR A 1 215 ? 36.400 9.445 16.599 1.00 23.00 215 TYR A C 1
ATOM 1791 O O . TYR A 1 215 ? 36.261 9.759 17.779 1.00 24.08 215 TYR A O 1
ATOM 1800 N N . LYS A 1 216 ? 37.325 8.596 16.177 1.00 32.15 216 LYS A N 1
ATOM 1801 C CA . LYS A 1 216 ? 38.168 7.874 17.121 1.00 34.43 216 LYS A CA 1
ATOM 1802 C C . LYS A 1 216 ? 37.270 7.124 18.089 1.00 29.90 216 LYS A C 1
ATOM 1803 O O . LYS A 1 216 ? 36.504 6.264 17.654 1.00 36.53 216 LYS A O 1
ATOM 1809 N N . THR A 1 217 ? 37.319 7.401 19.383 1.00 32.36 217 THR A N 1
ATOM 1810 C CA . THR A 1 217 ? 36.486 6.605 20.271 1.00 36.19 217 THR A CA 1
ATOM 1811 C C . THR A 1 217 ? 35.218 7.357 20.638 1.00 28.73 217 THR A C 1
ATOM 1812 O O . THR A 1 217 ? 34.429 6.863 21.434 1.00 30.16 217 THR A O 1
ATOM 1816 N N . SER A 1 218 ? 35.035 8.565 20.092 1.00 27.59 218 SER A N 1
ATOM 1817 C CA . SER A 1 218 ? 33.960 9.432 20.556 1.00 26.84 218 SER A CA 1
ATOM 1818 C C . SER A 1 218 ? 32.733 9.308 19.658 1.00 22.06 218 SER A C 1
ATOM 1819 O O . SER A 1 218 ? 32.860 9.514 18.453 1.00 21.57 218 SER A O 1
ATOM 1822 N N . VAL A 1 219 ? 31.567 9.120 20.269 1.00 21.41 219 VAL A N 1
ATOM 1823 C CA . VAL A 1 219 ? 30.309 9.100 19.495 1.00 21.13 219 VAL A CA 1
ATOM 1824 C C . VAL A 1 219 ? 30.009 10.519 19.008 1.00 17.11 219 VAL A C 1
ATOM 1825 O O . VAL A 1 219 ? 29.990 11.457 19.806 1.00 21.73 219 VAL A O 1
ATOM 1829 N N . ILE A 1 220 ? 29.795 10.661 17.704 1.00 16.04 220 ILE A N 1
ATOM 1830 C CA . ILE A 1 220 ? 29.462 11.926 17.077 1.00 17.69 220 ILE A CA 1
ATOM 1831 C C . ILE A 1 220 ? 28.136 11.861 16.319 1.00 17.63 220 ILE A C 1
ATOM 1832 O O . ILE A 1 220 ? 27.749 12.835 15.706 1.00 16.32 220 ILE A O 1
ATOM 1837 N N . GLY A 1 221 ? 27.439 10.728 16.333 1.00 14.93 221 GLY A N 1
ATOM 1838 C CA . GLY A 1 221 ? 26.170 10.649 15.612 1.00 14.53 221 GLY A CA 1
ATOM 1839 C C . GLY A 1 221 ? 25.539 9.312 15.807 1.00 14.93 221 GLY A C 1
ATOM 1840 O O . GLY A 1 221 ? 26.165 8.348 16.258 1.00 14.31 221 GLY A O 1
ATOM 1841 N N . PHE A 1 222 ? 24.276 9.205 15.445 1.00 14.56 222 PHE A N 1
ATOM 1842 C CA . PHE A 1 222 ? 23.552 7.926 15.554 1.00 13.91 222 PHE A CA 1
ATOM 1843 C C . PHE A 1 222 ? 22.411 7.844 14.552 1.00 15.17 222 PHE A C 1
ATOM 1844 O O . PHE A 1 222 ? 21.968 8.873 14.024 1.00 14.38 222 PHE A O 1
ATOM 1852 N N . SER A 1 223 ? 21.919 6.641 14.336 1.00 12.83 223 SER A N 1
ATOM 1853 C CA . SER A 1 223 ? 20.619 6.420 13.728 1.00 14.95 223 SER A CA 1
ATOM 1854 C C . SER A 1 223 ? 19.905 5.274 14.442 1.00 15.70 223 SER A C 1
ATOM 1855 O O . SER A 1 223 ? 20.525 4.457 15.131 1.00 15.77 223 SER A O 1
ATOM 1858 N N . HIS A 1 224 ? 18.584 5.297 14.395 1.00 13.47 224 HIS A N 1
ATOM 1859 C CA . HIS A 1 224 ? 17.727 4.231 14.849 1.00 13.79 224 HIS A CA 1
ATOM 1860 C C . HIS A 1 224 ? 17.213 3.491 13.645 1.00 13.48 224 HIS A C 1
ATOM 1861 O O . HIS A 1 224 ? 16.614 4.107 12.722 1.00 13.22 224 HIS A O 1
ATOM 1868 N N . ILE A 1 225 ? 17.452 2.202 13.552 1.00 13.18 225 ILE A N 1
ATOM 1869 C CA . ILE A 1 225 ? 16.967 1.384 12.472 1.00 12.85 225 ILE A CA 1
ATOM 1870 C C . ILE A 1 225 ? 15.985 0.296 12.946 1.00 13.37 225 ILE A C 1
ATOM 1871 O O . ILE A 1 225 ? 16.051 -0.147 14.091 1.00 13.98 225 ILE A O 1
ATOM 1876 N N . TYR A 1 226 ? 15.076 -0.130 12.081 1.00 12.09 226 TYR A N 1
ATOM 1877 C CA . TYR A 1 226 ? 14.014 -1.066 12.372 1.00 12.33 226 TYR A CA 1
ATOM 1878 C C . TYR A 1 226 ? 13.933 -2.103 11.265 1.00 14.09 226 TYR A C 1
ATOM 1879 O O . TYR A 1 226 ? 14.073 -1.836 10.069 1.00 13.62 226 TYR A O 1
ATOM 1888 N N . ASP A 1 227 ? 13.593 -3.306 11.738 1.00 16.36 227 ASP A N 1
ATOM 1889 C CA . ASP A 1 227 ? 13.269 -4.419 10.873 1.00 14.37 227 ASP A CA 1
ATOM 1890 C C . ASP A 1 227 ? 12.202 -5.267 11.549 1.00 14.54 227 ASP A C 1
ATOM 1891 O O . ASP A 1 227 ? 11.615 -4.865 12.556 1.00 16.02 227 ASP A O 1
ATOM 1896 N N . ASN A 1 228 ? 11.852 -6.390 10.934 1.00 17.31 228 ASN A N 1
ATOM 1897 C CA . ASN A 1 228 ? 10.765 -7.213 11.418 1.00 18.20 228 ASN A CA 1
ATOM 1898 C C . ASN A 1 228 ? 11.158 -8.049 12.640 1.00 18.08 228 ASN A C 1
ATOM 1899 O O . ASN A 1 228 ? 10.316 -8.803 13.146 1.00 20.57 228 ASN A O 1
ATOM 1904 N N . LYS A 1 229 ? 12.374 -7.852 13.144 1.00 19.52 229 LYS A N 1
ATOM 1905 C CA . LYS A 1 229 ? 12.800 -8.422 14.418 1.00 19.76 229 LYS A CA 1
ATOM 1906 C C . LYS A 1 229 ? 12.797 -7.406 15.543 1.00 23.53 229 LYS A C 1
ATOM 1907 O O . LYS A 1 229 ? 13.018 -7.757 16.707 1.00 21.58 229 LYS A O 1
ATOM 1913 N N . SER A 1 230 ? 12.590 -6.119 15.244 1.00 17.78 230 SER A N 1
ATOM 1914 C CA . SER A 1 230 ? 12.517 -5.156 16.320 1.00 18.02 230 SER A CA 1
ATOM 1915 C C . SER A 1 230 ? 11.376 -5.444 17.292 1.00 19.68 230 SER A C 1
ATOM 1916 O O . SER A 1 230 ? 10.256 -5.758 16.896 1.00 23.78 230 SER A O 1
ATOM 1919 N N . SER A 1 231 ? 11.644 -5.272 18.575 1.00 20.33 231 SER A N 1
ATOM 1920 C CA . SER A 1 231 ? 10.605 -5.549 19.574 1.00 23.52 231 SER A CA 1
ATOM 1921 C C . SER A 1 231 ? 9.757 -4.291 19.767 1.00 22.53 231 SER A C 1
ATOM 1922 O O . SER A 1 231 ? 8.536 -4.344 19.975 1.00 35.94 231 SER A O 1
ATOM 1925 N N . PHE A 1 232 ? 10.391 -3.147 19.662 1.00 20.65 232 PHE A N 1
ATOM 1926 C CA . PHE A 1 232 ? 9.665 -1.901 19.878 1.00 21.05 232 PHE A CA 1
ATOM 1927 C C . PHE A 1 232 ? 9.141 -1.407 18.536 1.00 21.34 232 PHE A C 1
ATOM 1928 O O . PHE A 1 232 ? 9.939 -1.276 17.603 1.00 20.05 232 PHE A O 1
ATOM 1936 N N . ILE A 1 233 ? 7.853 -1.055 18.497 1.00 17.12 233 ILE A N 1
ATOM 1937 C CA . ILE A 1 233 ? 7.243 -0.626 17.229 1.00 15.85 233 ILE A CA 1
ATOM 1938 C C . ILE A 1 233 ? 7.312 0.892 17.199 1.00 16.50 233 ILE A C 1
ATOM 1939 O O . ILE A 1 233 ? 6.493 1.576 17.815 1.00 19.52 233 ILE A O 1
ATOM 1944 N N . GLY A 1 234 ? 8.335 1.432 16.568 1.00 12.97 234 GLY A N 1
ATOM 1945 C CA . GLY A 1 234 ? 8.523 2.851 16.528 1.00 13.92 234 GLY A CA 1
ATOM 1946 C C . GLY A 1 234 ? 7.949 3.438 15.247 1.00 12.05 234 GLY A C 1
ATOM 1947 O O . GLY A 1 234 ? 7.469 2.724 14.363 1.00 11.40 234 GLY A O 1
ATOM 1948 N N . PRO A 1 235 ? 7.927 4.764 15.167 1.00 12.63 235 PRO A N 1
ATOM 1949 C CA . PRO A 1 235 ? 7.189 5.424 14.123 1.00 12.67 235 PRO A CA 1
ATOM 1950 C C . PRO A 1 235 ? 7.443 4.973 12.689 1.00 11.23 235 PRO A C 1
ATOM 1951 O O . PRO A 1 235 ? 6.520 4.820 11.890 1.00 13.61 235 PRO A O 1
ATOM 1955 N N . PRO A 1 236 ? 8.725 4.710 12.306 1.00 12.38 236 PRO A N 1
ATOM 1956 C CA . PRO A 1 236 ? 8.905 4.246 10.911 1.00 12.50 236 PRO A CA 1
ATOM 1957 C C . PRO A 1 236 ? 8.140 2.972 10.550 1.00 11.94 236 PRO A C 1
ATOM 1958 O O . PRO A 1 236 ? 7.832 2.725 9.393 1.00 13.52 236 PRO A O 1
ATOM 1962 N N . ILE A 1 237 ? 7.837 2.131 11.550 1.00 10.94 237 ILE A N 1
ATOM 1963 C CA . ILE A 1 237 ? 7.124 0.885 11.292 1.00 11.16 237 ILE A CA 1
ATOM 1964 C C . ILE A 1 237 ? 5.751 0.833 11.896 1.00 10.46 237 ILE A C 1
ATOM 1965 O O . ILE A 1 237 ? 5.137 -0.237 11.957 1.00 12.06 237 ILE A O 1
ATOM 1970 N N . TYR A 1 238 ? 5.176 1.988 12.252 1.00 10.63 238 TYR A N 1
ATOM 1971 C CA . TYR A 1 238 ? 3.785 1.998 12.657 1.00 10.60 238 TYR A CA 1
ATOM 1972 C C . TYR A 1 238 ? 2.885 1.319 11.617 1.00 10.91 238 TYR A C 1
ATOM 1973 O O . TYR A 1 238 ? 1.997 0.536 11.982 1.00 13.34 238 TYR A O 1
ATOM 1982 N N . TRP A 1 239 ? 3.106 1.666 10.359 1.00 10.90 239 TRP A N 1
ATOM 1983 C CA . TRP A 1 239 ? 2.221 1.280 9.277 1.00 11.73 239 TRP A CA 1
ATOM 1984 C C . TRP A 1 239 ? 2.765 0.091 8.482 1.00 11.99 239 TRP A C 1
ATOM 1985 O O . TRP A 1 239 ? 2.515 -0.035 7.278 1.00 13.78 239 TRP A O 1
ATOM 1996 N N . LYS A 1 240 ? 3.456 -0.771 9.212 1.00 13.59 240 LYS A N 1
ATOM 1997 C CA . LYS A 1 240 ? 4.130 -1.917 8.589 1.00 13.89 240 LYS A CA 1
ATOM 1998 C C . LYS A 1 240 ? 3.129 -2.815 7.854 1.00 15.23 240 LYS A C 1
ATOM 1999 O O . LYS A 1 240 ? 3.534 -3.537 6.922 1.00 15.56 240 LYS A O 1
ATOM 2005 N N . ALA A 1 241 ? 1.844 -2.825 8.220 1.00 14.39 241 ALA A N 1
ATOM 2006 C CA . ALA A 1 241 ? 0.884 -3.593 7.407 1.00 15.93 241 ALA A CA 1
ATOM 2007 C C . ALA A 1 241 ? 0.845 -3.200 5.934 1.00 17.39 241 ALA A C 1
ATOM 2008 O O . ALA A 1 241 ? 0.472 -4.021 5.090 1.00 19.74 241 ALA A O 1
ATOM 2010 N N . LEU A 1 242 ? 1.227 -1.970 5.596 1.00 15.35 242 LEU A N 1
ATOM 2011 C CA . LEU A 1 242 ? 1.271 -1.487 4.237 1.00 15.14 242 LEU A CA 1
ATOM 2012 C C . LEU A 1 242 ? 2.584 -1.823 3.513 1.00 17.03 242 LEU A C 1
ATOM 2013 O O . LEU A 1 242 ? 2.711 -1.548 2.323 1.00 19.05 242 LEU A O 1
ATOM 2018 N N . LEU A 1 243 ? 3.555 -2.375 4.235 1.00 15.62 243 LEU A N 1
ATOM 2019 C CA . LEU A 1 243 ? 4.949 -2.406 3.795 1.00 15.09 243 LEU A CA 1
ATOM 2020 C C . LEU A 1 243 ? 5.388 -3.783 3.297 1.00 19.33 243 LEU A C 1
ATOM 2021 O O . LEU A 1 243 ? 6.528 -3.908 2.867 1.00 22.86 243 LEU A O 1
ATOM 2026 N N . GLY A 1 244 ? 4.507 -4.771 3.397 1.00 19.75 244 GLY A N 1
ATOM 2027 C CA . GLY A 1 244 ? 4.849 -6.136 2.965 1.00 23.04 244 GLY A CA 1
ATOM 2028 C C . GLY A 1 244 ? 5.811 -6.842 3.884 1.00 21.97 244 GLY A C 1
ATOM 2029 O O . GLY A 1 244 ? 6.068 -6.488 5.041 1.00 22.06 244 GLY A O 1
ATOM 2030 N N . HIS A 1 245 ? 6.347 -7.930 3.339 1.00 26.76 245 HIS A N 1
ATOM 2031 C CA . HIS A 1 245 ? 7.269 -8.754 4.052 1.00 28.56 245 HIS A CA 1
ATOM 2032 C C . HIS A 1 245 ? 8.640 -8.071 4.025 1.00 20.66 245 HIS A C 1
ATOM 2033 O O . HIS A 1 245 ? 9.040 -7.378 3.078 1.00 23.66 245 HIS A O 1
ATOM 2040 N N . ASN A 1 246 ? 9.346 -8.315 5.098 1.00 19.34 246 ASN A N 1
ATOM 2041 C CA . ASN A 1 246 ? 10.692 -7.829 5.282 1.00 19.86 246 ASN A CA 1
ATOM 2042 C C . ASN A 1 246 ? 10.709 -6.303 5.274 1.00 17.75 246 ASN A C 1
ATOM 2043 O O . ASN A 1 246 ? 11.613 -5.677 4.749 1.00 18.47 246 ASN A O 1
ATOM 2048 N N . TYR A 1 247 ? 9.719 -5.737 5.942 1.00 16.90 247 TYR A N 1
ATOM 2049 C CA . TYR A 1 247 ? 9.690 -4.277 6.138 1.00 16.62 247 TYR A CA 1
ATOM 2050 C C . TYR A 1 247 ? 10.799 -3.782 7.026 1.00 15.29 247 TYR A C 1
ATOM 2051 O O . TYR A 1 247 ? 11.415 -4.509 7.839 1.00 15.06 247 TYR A O 1
ATOM 2060 N N . GLY A 1 248 ? 10.996 -2.471 6.979 1.00 14.47 248 GLY A N 1
ATOM 2061 C CA . GLY A 1 248 ? 11.919 -1.851 7.886 1.00 12.83 248 GLY A CA 1
ATOM 2062 C C . GLY A 1 248 ? 11.714 -0.368 8.002 1.00 11.90 248 GLY A C 1
ATOM 2063 O O . GLY A 1 248 ? 10.725 0.196 7.485 1.00 12.88 248 GLY A O 1
ATOM 2064 N N . GLY A 1 249 ? 12.658 0.292 8.635 1.00 11.06 249 GLY A N 1
ATOM 2065 C CA . GLY A 1 249 ? 12.537 1.740 8.816 1.00 12.57 249 GLY A CA 1
ATOM 2066 C C . GLY A 1 249 ? 13.770 2.364 9.386 1.00 13.70 249 GLY A C 1
ATOM 2067 O O . GLY A 1 249 ? 14.698 1.662 9.872 1.00 12.11 249 GLY A O 1
ATOM 2068 N N . LEU A 1 250 ? 13.857 3.687 9.316 1.00 10.95 250 LEU A N 1
ATOM 2069 C CA . LEU A 1 250 ? 14.962 4.422 9.849 1.00 11.99 250 LEU A CA 1
ATOM 2070 C C . LEU A 1 250 ? 14.456 5.709 10.420 1.00 15.20 250 LEU A C 1
ATOM 2071 O O . LEU A 1 250 ? 13.640 6.377 9.771 1.00 13.93 250 LEU A O 1
ATOM 2076 N N . GLY A 1 251 ? 14.902 6.063 11.609 1.00 14.26 251 GLY A N 1
ATOM 2077 C CA . GLY A 1 251 ? 14.763 7.438 12.107 1.00 15.47 251 GLY A CA 1
ATOM 2078 C C . GLY A 1 251 ? 14.553 7.344 13.558 1.00 16.54 251 GLY A C 1
ATOM 2079 O O . GLY A 1 251 ? 13.896 6.392 14.021 1.00 17.24 251 GLY A O 1
ATOM 2080 N N . PRO A 1 252 ? 15.091 8.311 14.310 1.00 14.13 252 PRO A N 1
ATOM 2081 C CA . PRO A 1 252 ? 15.840 9.477 13.916 1.00 12.75 252 PRO A CA 1
ATOM 2082 C C . PRO A 1 252 ? 17.279 9.197 13.513 1.00 13.34 252 PRO A C 1
ATOM 2083 O O . PRO A 1 252 ? 17.751 8.060 13.663 1.00 14.86 252 PRO A O 1
ATOM 2087 N N . ILE A 1 253 ? 17.934 10.225 13.014 1.00 12.53 253 ILE A N 1
ATOM 2088 C CA . ILE A 1 253 ? 19.310 10.240 12.526 1.00 14.01 253 ILE A CA 1
ATOM 2089 C C . ILE A 1 253 ? 19.896 11.607 12.815 1.00 14.35 253 ILE A C 1
ATOM 2090 O O . ILE A 1 253 ? 19.287 12.642 12.544 1.00 14.31 253 ILE A O 1
ATOM 2095 N N . GLY A 1 254 ? 21.044 11.647 13.484 1.00 14.43 254 GLY A N 1
ATOM 2096 C CA . GLY A 1 254 ? 21.620 12.920 13.885 1.00 14.56 254 GLY A CA 1
ATOM 2097 C C . GLY A 1 254 ? 23.127 12.841 13.959 1.00 16.76 254 GLY A C 1
ATOM 2098 O O . GLY A 1 254 ? 23.668 11.816 14.360 1.00 16.55 254 GLY A O 1
ATOM 2099 N N . ILE A 1 255 ? 23.767 13.959 13.622 1.00 15.77 255 ILE A N 1
ATOM 2100 C CA . ILE A 1 255 ? 25.204 14.219 13.691 1.00 19.10 255 ILE A CA 1
ATOM 2101 C C . ILE A 1 255 ? 25.434 15.447 14.587 1.00 17.22 255 ILE A C 1
ATOM 2102 O O . ILE A 1 255 ? 24.703 16.411 14.520 1.00 18.77 255 ILE A O 1
ATOM 2107 N N . ASP A 1 256 ? 26.429 15.407 15.465 1.00 18.55 256 ASP A N 1
ATOM 2108 C CA . ASP A 1 256 ? 26.916 16.586 16.198 1.00 19.48 256 ASP A CA 1
ATOM 2109 C C . ASP A 1 256 ? 27.055 17.815 15.276 1.00 20.96 256 ASP A C 1
ATOM 2110 O O . ASP A 1 256 ? 27.646 17.711 14.202 1.00 23.06 256 ASP A O 1
ATOM 2115 N N . LYS A 1 257 ? 26.548 18.959 15.759 1.00 25.27 257 LYS A N 1
ATOM 2116 C CA . LYS A 1 257 ? 26.501 20.205 14.993 1.00 26.86 257 LYS A CA 1
ATOM 2117 C C . LYS A 1 257 ? 27.878 20.544 14.432 1.00 29.79 257 LYS A C 1
ATOM 2118 O O . LYS A 1 257 ? 28.019 20.917 13.264 1.00 29.81 257 LYS A O 1
ATOM 2124 N N . THR A 1 258 ? 28.901 20.415 15.268 1.00 29.55 258 THR A N 1
ATOM 2125 C CA . THR A 1 258 ? 30.228 20.850 14.842 1.00 34.96 258 THR A CA 1
ATOM 2126 C C . THR A 1 258 ? 30.797 19.948 13.755 1.00 31.66 258 THR A C 1
ATOM 2127 O O . THR A 1 258 ? 31.809 20.302 13.171 1.00 35.06 258 THR A O 1
ATOM 2131 N N . TYR A 1 259 ? 30.152 18.806 13.466 1.00 26.74 259 TYR A N 1
ATOM 2132 C CA . TYR A 1 259 ? 30.605 17.859 12.441 1.00 23.76 259 TYR A CA 1
ATOM 2133 C C . TYR A 1 259 ? 29.734 17.847 11.180 1.00 21.97 259 TYR A C 1
ATOM 2134 O O . TYR A 1 259 ? 29.894 17.031 10.301 1.00 24.30 259 TYR A O 1
ATOM 2143 N N . ARG A 1 260 ? 28.746 18.728 11.120 1.00 23.88 260 ARG A N 1
ATOM 2144 C CA . ARG A 1 260 ? 27.818 18.731 10.015 1.00 24.22 260 ARG A CA 1
ATOM 2145 C C . ARG A 1 260 ? 28.397 19.322 8.742 1.00 24.41 260 ARG A C 1
ATOM 2146 O O . ARG A 1 260 ? 29.430 19.987 8.781 1.00 27.91 260 ARG A O 1
ATOM 2154 N N . LYS A 1 261 ? 27.722 19.068 7.628 1.00 26.32 261 LYS A N 1
ATOM 2155 C CA . LYS A 1 261 ? 28.100 19.546 6.308 1.00 30.33 261 LYS A CA 1
ATOM 2156 C C . LYS A 1 261 ? 29.511 19.137 5.875 1.00 34.00 261 LYS A C 1
ATOM 2157 O O . LYS A 1 261 ? 30.158 19.836 5.077 1.00 34.46 261 LYS A O 1
ATOM 2163 N N . GLN A 1 262 ? 29.958 17.981 6.363 1.00 27.32 262 GLN A N 1
ATOM 2164 C CA . GLN A 1 262 ? 31.207 17.346 5.939 1.00 30.44 262 GLN A CA 1
ATOM 2165 C C . GLN A 1 262 ? 31.017 15.986 5.269 1.00 25.97 262 GLN A C 1
ATOM 2166 O O . GLN A 1 262 ? 31.991 15.295 4.985 1.00 28.38 262 GLN A O 1
ATOM 2172 N N . GLY A 1 263 ? 29.788 15.522 5.048 1.00 24.59 263 GLY A N 1
ATOM 2173 C CA . GLY A 1 263 ? 29.590 14.222 4.416 1.00 20.21 263 GLY A CA 1
ATOM 2174 C C . GLY A 1 263 ? 29.303 13.053 5.366 1.00 16.72 263 GLY A C 1
ATOM 2175 O O . GLY A 1 263 ? 29.125 11.925 4.913 1.00 21.29 263 GLY A O 1
ATOM 2176 N N . LEU A 1 264 ? 29.372 13.359 6.653 1.00 19.12 264 LEU A N 1
ATOM 2177 C CA . LEU A 1 264 ? 29.291 12.357 7.695 1.00 17.12 264 LEU A CA 1
ATOM 2178 C C . LEU A 1 264 ? 27.837 11.877 7.849 1.00 19.74 264 LEU A C 1
ATOM 2179 O O . LEU A 1 264 ? 27.611 10.722 8.138 1.00 17.88 264 LEU A O 1
ATOM 2184 N N . GLY A 1 265 ? 26.849 12.748 7.656 1.00 18.30 265 GLY A N 1
ATOM 2185 C CA . GLY A 1 265 ? 25.470 12.269 7.716 1.00 16.09 265 GLY A CA 1
ATOM 2186 C C . GLY A 1 265 ? 25.209 11.329 6.569 1.00 15.35 265 GLY A C 1
ATOM 2187 O O . GLY A 1 265 ? 24.582 10.279 6.696 1.00 14.97 265 GLY A O 1
ATOM 2188 N N . ARG A 1 266 ? 25.717 11.636 5.362 1.00 15.21 266 ARG A N 1
ATOM 2189 C CA . ARG A 1 266 ? 25.581 10.752 4.234 1.00 17.76 266 ARG A CA 1
ATOM 2190 C C . ARG A 1 266 ? 26.234 9.373 4.492 1.00 16.75 266 ARG A C 1
ATOM 2191 O O . ARG A 1 266 ? 25.701 8.318 4.167 1.00 16.83 266 ARG A O 1
ATOM 2199 N N . LEU A 1 267 ? 27.424 9.425 5.087 1.00 18.11 267 LEU A N 1
ATOM 2200 C CA . LEU A 1 267 ? 28.126 8.185 5.422 1.00 18.32 267 LEU A CA 1
ATOM 2201 C C . LEU A 1 267 ? 27.294 7.355 6.416 1.00 15.93 267 LEU A C 1
ATOM 2202 O O . LEU A 1 267 ? 27.109 6.149 6.232 1.00 17.43 267 LEU A O 1
ATOM 2207 N N . LEU A 1 268 ? 26.803 8.026 7.450 1.00 14.65 268 LEU A N 1
ATOM 2208 C CA . LEU A 1 268 ? 25.962 7.392 8.485 1.00 14.74 268 LEU A CA 1
ATOM 2209 C C . LEU A 1 268 ? 24.715 6.775 7.851 1.00 15.75 268 LEU A C 1
ATOM 2210 O O . LEU A 1 268 ? 24.323 5.655 8.149 1.00 13.77 268 LEU A O 1
ATOM 2215 N N . LEU A 1 269 ? 24.039 7.536 6.988 1.00 12.92 269 LEU A N 1
ATOM 2216 C CA . LEU A 1 269 ? 22.870 7.040 6.318 1.00 14.36 269 LEU A CA 1
ATOM 2217 C C . LEU A 1 269 ? 23.169 5.848 5.393 1.00 13.86 269 LEU A C 1
ATOM 2218 O O . LEU A 1 269 ? 22.489 4.819 5.414 1.00 14.67 269 LEU A O 1
ATOM 2223 N N . TYR A 1 270 ? 24.244 5.975 4.597 1.00 15.65 270 TYR A N 1
ATOM 2224 C CA . TYR A 1 270 ? 24.672 4.879 3.756 1.00 16.91 270 TYR A CA 1
ATOM 2225 C C . TYR A 1 270 ? 24.916 3.590 4.537 1.00 15.77 270 TYR A C 1
ATOM 2226 O O . TYR A 1 270 ? 24.428 2.545 4.168 1.00 16.56 270 TYR A O 1
ATOM 2235 N N . GLU A 1 271 ? 25.649 3.699 5.635 1.00 15.89 271 GLU A N 1
ATOM 2236 C CA . GLU A 1 271 ? 25.978 2.496 6.383 1.00 17.07 271 GLU A CA 1
ATOM 2237 C C . GLU A 1 271 ? 24.776 1.911 7.083 1.00 16.66 271 GLU A C 1
ATOM 2238 O O . GLU A 1 271 ? 24.579 0.714 7.154 1.00 18.41 271 GLU A O 1
ATOM 2244 N N . SER A 1 272 ? 23.903 2.784 7.566 1.00 14.96 272 SER A N 1
ATOM 2245 C CA . SER A 1 272 ? 22.679 2.308 8.163 1.00 14.64 272 SER A CA 1
ATOM 2246 C C . SER A 1 272 ? 21.807 1.552 7.205 1.00 14.56 272 SER A C 1
ATOM 2247 O O . SER A 1 272 ? 21.204 0.544 7.524 1.00 15.52 272 SER A O 1
ATOM 2250 N N . LEU A 1 273 ? 21.661 2.098 6.001 1.00 14.73 273 LEU A N 1
ATOM 2251 C CA . LEU A 1 273 ? 20.936 1.410 4.976 1.00 15.39 273 LEU A CA 1
ATOM 2252 C C . LEU A 1 273 ? 21.574 0.105 4.525 1.00 15.85 273 LEU A C 1
ATOM 2253 O O . LEU A 1 273 ? 20.876 -0.850 4.256 1.00 17.05 273 LEU A O 1
ATOM 2258 N N . GLN A 1 274 ? 22.902 0.063 4.473 1.00 17.69 274 GLN A N 1
ATOM 2259 C CA . GLN A 1 274 ? 23.592 -1.189 4.158 1.00 22.05 274 GLN A CA 1
ATOM 2260 C C . GLN A 1 274 ? 23.336 -2.243 5.210 1.00 17.14 274 GLN A C 1
ATOM 2261 O O . GLN A 1 274 ? 23.132 -3.413 4.870 1.00 19.53 274 GLN A O 1
ATOM 2267 N N . ILE A 1 275 ? 23.289 -1.853 6.472 1.00 16.41 275 ILE A N 1
ATOM 2268 C CA . ILE A 1 275 ? 22.897 -2.797 7.532 1.00 17.97 275 ILE A CA 1
ATOM 2269 C C . ILE A 1 275 ? 21.516 -3.376 7.280 1.00 20.04 275 ILE A C 1
ATOM 2270 O O . ILE A 1 275 ? 21.269 -4.585 7.338 1.00 17.97 275 ILE A O 1
ATOM 2275 N N . LEU A 1 276 ? 20.544 -2.511 6.967 1.00 16.45 276 LEU A N 1
ATOM 2276 C CA . LEU A 1 276 ? 19.228 -3.014 6.703 1.00 16.70 276 LEU A CA 1
ATOM 2277 C C . LEU A 1 276 ? 19.136 -3.901 5.449 1.00 15.92 276 LEU A C 1
ATOM 2278 O O . LEU A 1 276 ? 18.427 -4.881 5.441 1.00 17.47 276 LEU A O 1
ATOM 2283 N N . LYS A 1 277 ? 19.836 -3.510 4.386 1.00 17.73 277 LYS A N 1
ATOM 2284 C CA . LYS A 1 277 ? 19.877 -4.233 3.122 1.00 19.53 277 LYS A CA 1
ATOM 2285 C C . LYS A 1 277 ? 20.391 -5.662 3.390 1.00 19.58 277 LYS A C 1
ATOM 2286 O O . LYS A 1 277 ? 19.773 -6.611 2.942 1.00 20.13 277 LYS A O 1
ATOM 2292 N N . LYS A 1 278 ? 21.422 -5.767 4.230 1.00 19.23 278 LYS A N 1
ATOM 2293 C CA . LYS A 1 278 ? 22.049 -7.070 4.548 1.00 25.42 278 LYS A CA 1
ATOM 2294 C C . LYS A 1 278 ? 21.142 -7.908 5.442 1.00 22.69 278 LYS A C 1
ATOM 2295 O O . LYS A 1 278 ? 21.141 -9.135 5.412 1.00 27.24 278 LYS A O 1
ATOM 2301 N N . ARG A 1 279 ? 20.296 -7.239 6.222 1.00 19.87 279 ARG A N 1
ATOM 2302 C CA . ARG A 1 279 ? 19.219 -7.861 6.956 1.00 19.49 279 ARG A CA 1
ATOM 2303 C C . ARG A 1 279 ? 17.986 -8.275 6.099 1.00 19.47 279 ARG A C 1
ATOM 2304 O O . ARG A 1 279 ? 16.962 -8.659 6.626 1.00 22.92 279 ARG A O 1
ATOM 2312 N N . GLU A 1 280 ? 18.094 -8.123 4.792 1.00 19.15 280 GLU A N 1
ATOM 2313 C CA . GLU A 1 280 ? 17.099 -8.501 3.824 1.00 20.26 280 GLU A CA 1
ATOM 2314 C C . GLU A 1 280 ? 15.845 -7.607 3.847 1.00 17.96 280 GLU A C 1
ATOM 2315 O O . GLU A 1 280 ? 14.814 -8.005 3.359 1.00 17.88 280 GLU A O 1
ATOM 2321 N N . VAL A 1 281 ? 16.010 -6.380 4.339 1.00 16.39 281 VAL A N 1
ATOM 2322 C CA . VAL A 1 281 ? 14.898 -5.411 4.285 1.00 14.77 281 VAL A CA 1
ATOM 2323 C C . VAL A 1 281 ? 14.561 -5.045 2.828 1.00 15.66 281 VAL A C 1
ATOM 2324 O O . VAL A 1 281 ? 15.459 -4.921 1.998 1.00 16.18 281 VAL A O 1
ATOM 2328 N N . LYS A 1 282 ? 13.266 -4.869 2.600 1.00 14.89 282 LYS A N 1
ATOM 2329 C CA . LYS A 1 282 ? 12.740 -4.443 1.281 1.00 15.56 282 LYS A CA 1
ATOM 2330 C C . LYS A 1 282 ? 12.152 -3.028 1.491 1.00 13.91 282 LYS A C 1
ATOM 2331 O O . LYS A 1 282 ? 12.945 -2.064 1.619 1.00 15.62 282 LYS A O 1
ATOM 2337 N N . LYS A 1 283 ? 10.833 -2.900 1.589 1.00 14.60 283 LYS A N 1
ATOM 2338 C CA . LYS A 1 283 ? 10.239 -1.566 1.755 1.00 15.40 283 LYS A CA 1
ATOM 2339 C C . LYS A 1 283 ? 10.462 -1.062 3.161 1.00 12.69 283 LYS A C 1
ATOM 2340 O O . LYS A 1 283 ? 10.257 -1.780 4.159 1.00 14.64 283 LYS A O 1
ATOM 2346 N N . MET A 1 284 ? 10.810 0.222 3.229 1.00 12.11 284 MET A N 1
ATOM 2347 C CA . MET A 1 284 ? 11.109 0.817 4.523 1.00 10.83 284 MET A CA 1
ATOM 2348 C C . MET A 1 284 ? 10.766 2.302 4.502 1.00 11.14 284 MET A C 1
ATOM 2349 O O . MET A 1 284 ? 10.747 2.920 3.452 1.00 11.45 284 MET A O 1
ATOM 2354 N N . VAL A 1 285 ? 10.507 2.820 5.707 1.00 9.83 285 VAL A N 1
ATOM 2355 C CA . VAL A 1 285 ? 10.016 4.173 5.900 1.00 11.53 285 VAL A CA 1
ATOM 2356 C C . VAL A 1 285 ? 11.016 5.001 6.697 1.00 11.63 285 VAL A C 1
ATOM 2357 O O . VAL A 1 285 ? 11.631 4.502 7.668 1.00 12.12 285 VAL A O 1
ATOM 2361 N N . ILE A 1 286 ? 11.144 6.280 6.352 1.00 11.14 286 ILE A N 1
ATOM 2362 C CA . ILE A 1 286 ? 11.853 7.286 7.105 1.00 11.19 286 ILE A CA 1
ATOM 2363 C C . ILE A 1 286 ? 10.770 8.237 7.559 1.00 11.78 286 ILE A C 1
ATOM 2364 O O . ILE A 1 286 ? 10.167 8.929 6.722 1.00 12.92 286 ILE A O 1
ATOM 2369 N N . ASP A 1 287 ? 10.542 8.371 8.844 1.00 10.92 287 ASP A N 1
ATOM 2370 C CA . ASP A 1 287 ? 9.334 9.079 9.304 1.00 11.29 287 ASP A CA 1
ATOM 2371 C C . ASP A 1 287 ? 9.630 10.531 9.625 1.00 10.74 287 ASP A C 1
ATOM 2372 O O . ASP A 1 287 ? 10.726 10.905 10.031 1.00 11.76 287 ASP A O 1
ATOM 2377 N N . TRP A 1 288 ? 8.571 11.356 9.508 1.00 10.60 288 TRP A N 1
ATOM 2378 C CA . TRP A 1 288 ? 8.523 12.708 10.076 1.00 10.62 288 TRP A CA 1
ATOM 2379 C C . TRP A 1 288 ? 9.757 13.524 9.668 1.00 12.63 288 TRP A C 1
ATOM 2380 O O . TRP A 1 288 ? 10.555 13.965 10.497 1.00 13.51 288 TRP A O 1
ATOM 2391 N N . THR A 1 289 ? 9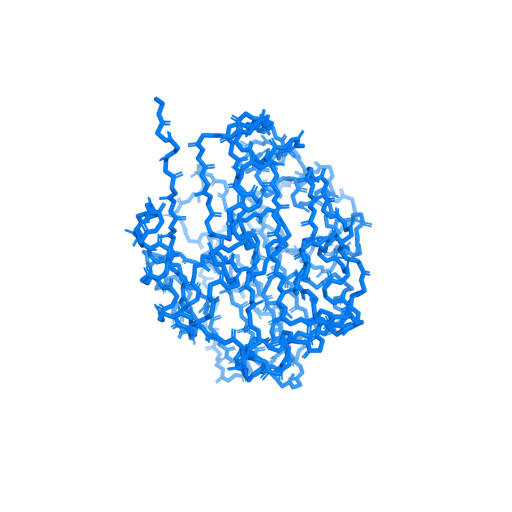.813 13.821 8.372 1.00 10.94 289 THR A N 1
ATOM 2392 C CA . THR A 1 289 ? 10.868 14.634 7.776 1.00 11.40 289 THR A CA 1
ATOM 2393 C C . THR A 1 289 ? 10.303 16.011 7.373 1.00 13.15 289 THR A C 1
ATOM 2394 O O . THR A 1 289 ? 9.133 16.165 7.163 1.00 14.01 289 THR A O 1
ATOM 2398 N N . GLU A 1 290 ? 11.163 17.004 7.304 1.00 16.90 290 GLU A N 1
ATOM 2399 C CA . GLU A 1 290 ? 10.842 18.332 6.795 1.00 19.67 290 GLU A CA 1
ATOM 2400 C C . GLU A 1 290 ? 11.180 18.409 5.311 1.00 15.14 290 GLU A C 1
ATOM 2401 O O . GLU A 1 290 ? 12.070 17.710 4.770 1.00 15.86 290 GLU A O 1
ATOM 2407 N N . LYS A 1 291 ? 10.468 19.240 4.589 1.00 16.08 291 LYS A N 1
ATOM 2408 C CA . LYS A 1 291 ? 10.676 19.376 3.175 1.00 16.40 291 LYS A CA 1
ATOM 2409 C C . LYS A 1 291 ? 12.130 19.632 2.786 1.00 17.25 291 LYS A C 1
ATOM 2410 O O . LYS A 1 291 ? 12.615 19.029 1.830 1.00 16.59 291 LYS A O 1
ATOM 2416 N N . ASP A 1 292 ? 12.818 20.486 3.543 1.00 17.40 292 ASP A N 1
ATOM 2417 C CA A ASP A 1 292 ? 14.171 20.892 3.171 0.50 18.32 292 ASP A CA 1
ATOM 2418 C CA B ASP A 1 292 ? 14.163 20.895 3.151 0.50 18.03 292 ASP A CA 1
ATOM 2419 C C . ASP A 1 292 ? 15.195 19.783 3.270 1.00 17.44 292 ASP A C 1
ATOM 2420 O O . ASP A 1 292 ? 16.299 19.944 2.736 1.00 20.91 292 ASP A O 1
ATOM 2429 N N . ILE A 1 293 ? 14.861 18.659 3.926 1.00 13.88 293 ILE A N 1
ATOM 2430 C CA . ILE A 1 293 ? 15.776 17.526 4.054 1.00 14.37 293 ILE A CA 1
ATOM 2431 C C . ILE A 1 293 ? 15.419 16.350 3.171 1.00 14.04 293 ILE A C 1
ATOM 2432 O O . ILE A 1 293 ? 16.166 15.363 3.072 1.00 14.47 293 ILE A O 1
ATOM 2437 N N . ILE A 1 294 ? 14.315 16.409 2.429 1.00 12.16 294 ILE A N 1
ATOM 2438 C CA . ILE A 1 294 ? 13.906 15.260 1.646 1.00 12.08 294 ILE A CA 1
ATOM 2439 C C . ILE A 1 294 ? 14.962 14.809 0.659 1.00 13.27 294 ILE A C 1
ATOM 2440 O O . ILE A 1 294 ? 15.189 13.609 0.506 1.00 14.09 294 ILE A O 1
ATOM 2445 N N . ASN A 1 295 ? 15.640 15.772 0.032 1.00 14.20 295 ASN A N 1
ATOM 2446 C CA . ASN A 1 295 ? 16.581 15.402 -1.012 1.00 13.95 295 ASN A CA 1
ATOM 2447 C C . ASN A 1 295 ? 17.794 14.620 -0.467 1.00 14.71 295 ASN A C 1
ATOM 2448 O O . ASN A 1 295 ? 18.357 13.771 -1.190 1.00 16.60 295 ASN A O 1
ATOM 2453 N N . PHE A 1 296 ? 18.135 14.849 0.797 1.00 13.88 296 PHE A N 1
ATOM 2454 C CA . PHE A 1 296 ? 19.194 14.072 1.487 1.00 15.27 296 PHE A CA 1
ATOM 2455 C C . PHE A 1 296 ? 18.865 12.577 1.438 1.00 15.51 296 PHE A C 1
ATOM 2456 O O . PHE A 1 296 ? 19.688 11.727 1.082 1.00 18.66 296 PHE A O 1
ATOM 2464 N N . TYR A 1 297 ? 17.616 12.214 1.722 1.00 12.19 297 TYR A N 1
ATOM 2465 C CA . TYR A 1 297 ? 17.184 10.846 1.620 1.00 12.82 297 TYR A CA 1
ATOM 2466 C C . TYR A 1 297 ? 16.837 10.452 0.179 1.00 12.78 297 TYR A C 1
ATOM 2467 O O . TYR A 1 297 ? 16.933 9.297 -0.210 1.00 13.74 297 TYR A O 1
ATOM 2476 N N . GLY A 1 298 ? 16.372 11.422 -0.616 1.00 13.21 298 GLY A N 1
ATOM 2477 C CA . GLY A 1 298 ? 15.994 11.174 -2.023 1.00 12.61 298 GLY A CA 1
ATOM 2478 C C . GLY A 1 298 ? 17.156 10.644 -2.860 1.00 14.51 298 GLY A C 1
ATOM 2479 O O . GLY A 1 298 ? 16.927 9.836 -3.759 1.00 14.64 298 GLY A O 1
ATOM 2480 N N . ARG A 1 299 ? 18.371 11.013 -2.462 1.00 14.62 299 ARG A N 1
ATOM 2481 C CA . ARG A 1 299 ? 19.556 10.488 -3.145 1.00 16.63 299 ARG A CA 1
ATOM 2482 C C . ARG A 1 299 ? 19.686 8.976 -3.004 1.00 16.91 299 ARG A C 1
ATOM 2483 O O . ARG A 1 299 ? 20.310 8.300 -3.845 1.00 17.83 299 ARG A O 1
ATOM 2491 N N . PHE A 1 300 ? 19.112 8.430 -1.945 1.00 14.05 300 PHE A N 1
ATOM 2492 C CA . PHE A 1 300 ? 19.037 7.014 -1.692 1.00 13.49 300 PHE A CA 1
ATOM 2493 C C . PHE A 1 300 ? 17.742 6.335 -2.118 1.00 13.20 300 PHE A C 1
ATOM 2494 O O . PHE A 1 300 ? 17.400 5.225 -1.742 1.00 13.99 300 PHE A O 1
ATOM 2502 N N . ASN A 1 301 ? 17.030 7.047 -3.010 1.00 13.57 301 ASN A N 1
ATOM 2503 C CA . ASN A 1 301 ? 15.817 6.542 -3.652 1.00 13.97 301 ASN A CA 1
ATOM 2504 C C . ASN A 1 301 ? 14.537 6.610 -2.816 1.00 12.21 301 ASN A C 1
ATOM 2505 O O . ASN A 1 301 ? 13.568 5.963 -3.126 1.00 17.07 301 ASN A O 1
ATOM 2510 N N . PHE A 1 302 ? 14.564 7.338 -1.714 1.00 11.84 302 PHE A N 1
ATOM 2511 C CA . PHE A 1 302 ? 13.340 7.542 -0.905 1.00 11.30 302 PHE A CA 1
ATOM 2512 C C . PHE A 1 302 ? 12.462 8.638 -1.501 1.00 12.28 302 PHE A C 1
ATOM 2513 O O . PHE A 1 302 ? 12.965 9.601 -2.056 1.00 13.32 302 PHE A O 1
ATOM 2521 N N . MET A 1 303 ? 11.152 8.461 -1.362 1.00 11.02 303 MET A N 1
ATOM 2522 C CA . MET A 1 303 ? 10.156 9.384 -1.925 1.00 11.68 303 MET A CA 1
ATOM 2523 C C . MET A 1 303 ? 9.140 9.699 -0.828 1.00 10.76 303 MET A C 1
ATOM 2524 O O . MET A 1 303 ? 8.767 8.821 -0.052 1.00 11.51 303 MET A O 1
ATOM 2529 N N . PRO A 1 304 ? 8.621 10.939 -0.784 1.00 10.08 304 PRO A N 1
ATOM 2530 C CA . PRO A 1 304 ? 7.503 11.215 0.070 1.00 9.84 304 PRO A CA 1
ATOM 2531 C C . PRO A 1 304 ? 6.375 10.236 -0.103 1.00 11.31 304 PRO A C 1
ATOM 2532 O O . PRO A 1 304 ? 6.031 9.930 -1.268 1.00 12.52 304 PRO A O 1
ATOM 2536 N N . TRP A 1 305 ? 5.789 9.732 0.986 1.00 10.93 305 TRP A N 1
ATOM 2537 C CA . TRP A 1 305 ? 4.784 8.706 0.988 1.00 11.77 305 TRP A CA 1
ATOM 2538 C C . TRP A 1 305 ? 3.488 9.189 1.648 1.00 12.08 305 TRP A C 1
ATOM 2539 O O . TRP A 1 305 ? 2.409 9.002 1.113 1.00 14.46 305 TRP A O 1
ATOM 2550 N N . LYS A 1 306 ? 3.640 9.755 2.838 1.00 10.84 306 LYS A N 1
ATOM 2551 C CA . LYS A 1 306 ? 2.536 10.337 3.594 1.00 10.10 306 LYS A CA 1
ATOM 2552 C C . LYS A 1 306 ? 2.916 11.726 4.009 1.00 9.78 306 LYS A C 1
ATOM 2553 O O . LYS A 1 306 ? 4.084 12.032 4.217 1.00 11.20 306 LYS A O 1
ATOM 2559 N N . ALA A 1 307 ? 1.916 12.611 4.056 1.00 10.20 307 ALA A N 1
ATOM 2560 C CA . ALA A 1 307 ? 2.115 13.990 4.437 1.00 11.04 307 ALA A CA 1
ATOM 2561 C C . ALA A 1 307 ? 1.218 14.353 5.618 1.00 9.56 307 ALA A C 1
ATOM 2562 O O . ALA A 1 307 ? 0.130 13.778 5.728 1.00 10.81 307 ALA A O 1
ATOM 2564 N N . TYR A 1 308 ? 1.695 15.247 6.483 1.00 9.42 308 TYR A N 1
ATOM 2565 C CA . TYR A 1 308 ? 0.948 15.668 7.666 1.00 9.72 308 TYR A CA 1
ATOM 2566 C C . TYR A 1 308 ? 1.099 17.141 7.831 1.00 10.51 308 TYR A C 1
ATOM 2567 O O . TYR A 1 308 ? 2.166 17.698 7.603 1.00 12.40 308 TYR A O 1
ATOM 2576 N N . ARG A 1 309 ? 0.013 17.806 8.227 1.00 8.83 309 ARG A N 1
ATOM 2577 C CA . ARG A 1 309 ? -0.023 19.273 8.421 1.00 11.21 309 ARG A CA 1
ATOM 2578 C C . ARG A 1 309 ? 0.023 19.604 9.886 1.00 9.66 309 ARG A C 1
ATOM 2579 O O . ARG A 1 309 ? -0.821 19.151 10.653 1.00 10.78 309 ARG A O 1
ATOM 2587 N N . LYS A 1 310 ? 0.981 20.425 10.244 1.00 10.81 310 LYS A N 1
ATOM 2588 C CA . LYS A 1 310 ? 1.058 20.952 11.591 1.00 12.00 310 LYS A CA 1
ATOM 2589 C C . LYS A 1 310 ? -0.147 21.863 11.782 1.00 11.96 310 LYS A C 1
ATOM 2590 O O . LYS A 1 310 ? -0.502 22.663 10.910 1.00 12.12 310 LYS A O 1
ATOM 2596 N N . ALA A 1 311 ? -0.762 21.788 12.960 1.00 11.58 311 ALA A N 1
ATOM 2597 C CA . ALA A 1 311 ? -1.916 22.656 13.282 1.00 13.57 311 ALA A CA 1
ATOM 2598 C C . ALA A 1 311 ? -1.951 22.894 14.799 1.00 11.77 311 ALA A C 1
ATOM 2599 O O . ALA A 1 311 ? -1.768 21.959 15.583 1.00 13.45 311 ALA A O 1
ATOM 2601 N N . THR A 1 312 ? -2.263 24.158 15.163 1.00 14.33 312 THR A N 1
ATOM 2602 C CA . THR A 1 312 ? -2.144 24.629 16.537 1.00 14.10 312 THR A CA 1
ATOM 2603 C C . THR A 1 312 ? -3.232 25.637 16.815 1.00 14.48 312 THR A C 1
ATOM 2604 O O . THR A 1 312 ? -3.472 26.534 15.998 1.00 17.05 312 THR A O 1
ATOM 2608 N N . LYS A 1 313 ? -3.853 25.460 17.973 1.00 13.33 313 LYS A N 1
ATOM 2609 C CA . LYS A 1 313 ? -4.860 26.421 18.496 1.00 12.96 313 LYS A CA 1
ATOM 2610 C C . LYS A 1 313 ? -4.293 27.137 19.718 1.00 16.12 313 LYS A C 1
ATOM 2611 O O . LYS A 1 313 ? -3.827 26.530 20.667 1.00 15.83 313 LYS A O 1
ATOM 2617 N N . GLU A 1 314 ? -4.390 28.460 19.650 1.00 16.11 314 GLU A N 1
ATOM 2618 C CA . GLU A 1 314 ? -4.013 29.332 20.778 1.00 18.37 314 GLU A CA 1
ATOM 2619 C C . GLU A 1 314 ? -5.275 29.671 21.523 1.00 18.21 314 GLU A C 1
ATOM 2620 O O . GLU A 1 314 ? -6.244 30.159 20.949 1.00 20.70 314 GLU A O 1
ATOM 2626 N N . VAL A 1 315 ? -5.298 29.307 22.796 1.00 17.92 315 VAL A N 1
ATOM 2627 C CA . VAL A 1 315 ? -6.443 29.473 23.658 1.00 21.66 315 VAL A CA 1
ATOM 2628 C C . VAL A 1 315 ? -6.581 30.943 23.947 1.00 26.03 315 VAL A C 1
ATOM 2629 O O . VAL A 1 315 ? -5.617 31.569 24.327 1.00 27.07 315 VAL A O 1
ATOM 2633 N N . LYS A 1 316 ? -7.779 31.461 23.721 1.00 28.15 316 LYS A N 1
ATOM 2634 C CA . LYS A 1 316 ? -8.019 32.895 23.867 1.00 35.44 316 LYS A CA 1
ATOM 2635 C C . LYS A 1 316 ? -8.099 33.252 25.348 1.00 40.46 316 LYS A C 1
ATOM 2636 O O . LYS A 1 316 ? -8.848 32.616 26.091 1.00 41.67 316 LYS A O 1
ATOM 2638 N N . ASP A 1 317 ? -7.323 34.255 25.757 1.00 37.24 317 ASP A N 1
ATOM 2639 C CA . ASP A 1 317 ? -7.301 34.751 27.133 1.00 50.09 317 ASP A CA 1
ATOM 2640 C C . ASP A 1 317 ? -8.364 35.826 27.325 1.00 44.48 317 ASP A C 1
ATOM 2641 O O . ASP A 1 317 ? -9.544 35.500 27.462 1.00 39.98 317 ASP A O 1
#

Sequence (317 aa):
MEIKETYDFSSSIVDLWNKNIGTTVYPMNLELFKQNYINDRQRKKIMGAFNGEILIGFVIYKQWTYKSGSSLKPNHKIGYINSIIVDINFRHQGIGTKLLDAAEEELINSSGVKILRCGSDTYHFFPGIPLECLP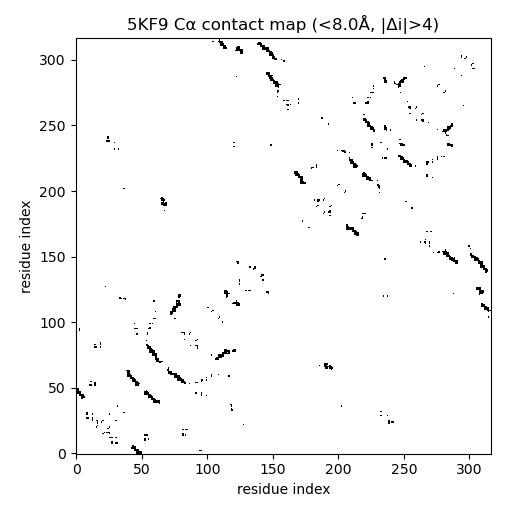SEEFFLVRGYKMQDYFYDLIGDVSKVDFKKPSIKDGFKVNVMKPEDRKGLFEFLEKSFSGRWLEEFIEFFQVVGMKERDIVLIKYKTSVIGFSHIYDNKSSFIGPPIYWKALLGHNYGGLGPIGIDKTYRKQGLGRLLLYESLQILKKREVKKMVIDWTEKDDIINFYGRFNFMPWKAYRKATKEVKD

Secondary structure (DSSP, 8-state):
-EEEE---HHHHHHHHHHHHTTTS---HHHHHHHHHH--SEEEEEEEEETTEEEEEEEEEE--S-BTTB---TTEEEEEEEEE-GGGTTSSHHHHHHHHHHHHHHHTT--EEEES--TT-S-SSEEGGGTTHHHHHHHTTEEEEEEEEEEEEEGGG---PPPPP-TTEEEEE--GGGHHHHHHHHHHH-TTHHHHHHHHHHHTT--GGGEEEEEETTEEEEEEEEE-TT-SS--GGGTTGGGS-TT-EEEEEEEE-GGGTTSSHHHHHHHHHHHHHHHTT--EEEEEEEEGGGHHHHHTTT-EEEEEEEEEEEEPP-

Nearest PDB structures (foldseek):
  5kf2-assembly1_A  TM=1.002E+00  e=6.946E-70  Clostridium acetobutylicum ATCC 824
  5kgh-assembly1_A  TM=1.001E+00  e=3.918E-69  Clostridium acetobutylicum ATCC 824
  5kga-assembly1_B  TM=1.001E+00  e=4.716E-69  Clostridium acetobutylicum ATCC 824
  5kf1-assembly1_B  TM=1.002E+00  e=5.582E-68  Clostridium acetobutylicum ATCC 824
  5kgh-assembly1_B  TM=1.002E+00  e=1.246E-67  Clostridium acetobutylicum ATCC 824

B-factor: mean 21.21, std 10.21, range [8.4, 87.11]

Radius of gyration: 20.4 Å; Cα contacts (8 Å, |Δi|>4): 620; chains: 1; bounding box: 66×44×39 Å

Foldseek 3Di:
DDKDFDDPLVLVLVQCCVAPCVPQNADSVLVCLLPVLDPFAKTKIFDDDVVHTFKIWIKTAQCCFFFVRHTDLQEMETQDIDGHPVCPPVCPSVVRVVVRVVVSVVSRHFKYWYFCDRSGQDVAAWPVNVVCVVVVVVVFKDWDAKWFKKKFFLLPDDDDQDDDDPQKDKAQDDPVCPVLVLVQCVVAVRGNVSNCVVSVVVQQADSNQKMFMGRNNHTFKIKGKFWPPGRGQDNFCSRVVVFDHTEMEIDDIDGHPVPPPPCVSVNNVVVRSVSSVVVVHTMTIYGTHHPVCVVSCVVSVIDTDIMHIIIMHGHDD

Solvent-accessible surface area: 15288 Å² total; per-residue (Å²): 106,100,42,92,88,10,89,76,32,61,40,0,10,100,13,0,54,125,28,29,14,123,51,0,23,10,48,69,110,0,0,80,24,2,16,92,51,7,107,13,132,59,52,0,29,0,0,23,58,66,169,113,22,3,0,0,0,1,4,3,2,45,36,64,75,7,11,66,88,175,47,58,83,99,8,0,24,4,4,6,36,15,16,9,92,104,59,99,194,114,35,7,11,61,119,0,0,67,29,0,6,114,65,6,66,121,42,37,1,82,41,0,58,8,4,23,0,30,16,6,3,17,6,2,7,7,90,71,29,86,110,33,12,107,60,10,78,124,37,39,2,140,34,65,77,81,30,43,6,0,38,7,28,7,52,160,35,124,69,179,114,13,115,94,88,132,35,11,142,23,92,54,3,112,87,141,20,85,151,27,0,44,98,10,0,103,156,33,34,30,13,60,78,4,8,31,7,56,17,17,33,110,40,19,7,102,34,72,2,0,0,3,0,54,71,145,127,65,20,5,0,0,0,4,0,1,6,76,155,20,60,3,7,0,23,2,2,9,7,53,79,68,2,47,161,54,33,0,0,0,4,26,25,7,12,10,151,106,52,105,214,78,44,4,18,134,5,0,0,22,31,0,10,32,39,0,56,164,65,130,3,94,95,0,3,3,24,67,8,98,161,128,71,25,121,60,14,28,195,12,73,6,129,73,76,13,11,2,59,55,1,16,33,128,24,98,135